Protein AF-A0A936KU99-F1 (afdb_monomer_lite)

Sequence (342 aa):
MGACPTDAIDLKGGYSGEQVFGAVKGALSQEKQNGNPVTVLFASHRDEALGGLPTELNVSKGNAPVAVATVGGKESARVITAVLPSISAVNIEWIKTLHTAGARDVVLLSHPYDDGVYREDAHWILNRLHSRPALVTKEVHWLETTPGNSKTVLNFLNDLHRSETQAKKSAPVLLPVKERNKLFPSIVSALIGTVLLFGMFALAIPLDIPAGMTSANGSAIRVALDLKGKISVAAIPPGMTLPEGADVEKIFGGEHYPVSIILVVDGETILDETYRPSGVGSNGRISTLEFLPIPSGSHQIEMRLKDDENDYRVVFSDTIVLEKSQVVVFHYDDKSDMVTIR

Structure (mmCIF, N/CA/C/O backbone):
data_AF-A0A936KU99-F1
#
_entry.id   AF-A0A936KU99-F1
#
loop_
_atom_site.group_PDB
_atom_site.id
_atom_site.type_symbol
_atom_site.label_atom_id
_atom_site.label_alt_id
_atom_site.label_comp_id
_atom_site.label_asym_id
_atom_site.label_entity_id
_atom_site.label_seq_id
_atom_site.pdbx_PDB_ins_code
_atom_site.Cartn_x
_atom_site.Cartn_y
_atom_site.Cartn_z
_atom_site.occupancy
_atom_site.B_iso_or_equiv
_atom_site.auth_seq_id
_atom_site.auth_comp_id
_atom_site.auth_asym_id
_atom_site.auth_atom_id
_atom_site.pdbx_PDB_model_num
ATOM 1 N N . MET A 1 1 ? -8.492 17.151 -10.141 1.00 33.75 1 MET A N 1
ATOM 2 C CA . MET A 1 1 ? -8.747 16.695 -8.761 1.00 33.75 1 MET A CA 1
ATOM 3 C C . MET A 1 1 ? -9.106 15.222 -8.833 1.00 33.75 1 MET A C 1
ATOM 5 O O . MET A 1 1 ? -10.159 14.914 -9.369 1.00 33.75 1 MET A O 1
ATOM 9 N N . GLY A 1 2 ? -8.216 14.315 -8.424 1.00 34.56 2 GLY A N 1
ATOM 10 C CA . GLY A 1 2 ? -8.589 12.903 -8.299 1.00 34.56 2 GLY A CA 1
ATOM 11 C C . GLY A 1 2 ? -9.570 12.777 -7.140 1.00 34.56 2 GLY A C 1
ATOM 12 O O . GLY A 1 2 ? -9.247 13.227 -6.040 1.00 34.56 2 GLY A O 1
ATOM 13 N N . ALA A 1 3 ? -10.776 12.276 -7.405 1.00 33.25 3 ALA A N 1
ATOM 14 C CA . ALA A 1 3 ? -11.760 12.004 -6.368 1.00 33.25 3 ALA A CA 1
ATOM 15 C C . ALA A 1 3 ? -11.119 11.069 -5.335 1.00 33.25 3 ALA A C 1
ATOM 17 O O . ALA A 1 3 ? -10.599 10.015 -5.697 1.00 33.25 3 ALA A O 1
ATOM 18 N N . CYS A 1 4 ? -11.096 11.483 -4.067 1.00 43.97 4 CYS A N 1
ATOM 19 C CA . CYS A 1 4 ? -10.731 10.571 -2.991 1.00 43.97 4 CYS A CA 1
ATOM 20 C C . CYS A 1 4 ? -11.740 9.416 -3.028 1.00 43.97 4 CYS A C 1
ATOM 22 O O . CYS A 1 4 ? -12.941 9.706 -3.016 1.00 43.97 4 CYS A O 1
ATOM 24 N N . PRO A 1 5 ? -11.302 8.148 -3.102 1.00 50.19 5 PRO A N 1
ATOM 25 C CA . PRO A 1 5 ? -12.229 7.035 -3.021 1.00 50.19 5 PRO A CA 1
ATOM 26 C C . PRO A 1 5 ? -12.984 7.141 -1.693 1.00 50.19 5 PRO A C 1
ATOM 28 O O . PRO A 1 5 ? -12.386 7.195 -0.619 1.00 50.19 5 PRO A O 1
ATOM 31 N N . THR A 1 6 ? -14.307 7.250 -1.770 1.00 54.28 6 THR A N 1
ATOM 32 C CA . THR A 1 6 ? -15.189 7.189 -0.596 1.00 54.28 6 THR A CA 1
ATOM 33 C C . THR A 1 6 ? -15.254 5.781 -0.015 1.00 54.28 6 THR A C 1
ATOM 35 O O . THR A 1 6 ? -15.609 5.614 1.153 1.00 54.28 6 THR A O 1
ATOM 38 N N . ASP A 1 7 ? -14.874 4.795 -0.823 1.00 54.19 7 ASP A N 1
ATOM 39 C CA . ASP A 1 7 ? -14.903 3.379 -0.502 1.00 54.19 7 ASP A CA 1
ATOM 40 C C . ASP A 1 7 ? -13.558 2.921 0.077 1.00 54.19 7 ASP A C 1
ATOM 42 O O . ASP A 1 7 ? -12.514 3.541 -0.143 1.00 54.19 7 ASP A O 1
ATOM 46 N N . ALA A 1 8 ? -13.588 1.855 0.878 1.00 60.25 8 ALA A N 1
ATOM 47 C CA . ALA A 1 8 ? -12.378 1.257 1.431 1.00 60.25 8 ALA A CA 1
ATOM 48 C C . ALA A 1 8 ? -11.452 0.755 0.308 1.00 60.25 8 ALA A C 1
ATOM 50 O O . ALA A 1 8 ? -11.916 0.326 -0.748 1.00 60.25 8 ALA A O 1
ATOM 51 N N . ILE A 1 9 ? -10.138 0.804 0.541 1.00 61.94 9 ILE A N 1
ATOM 52 C CA . ILE A 1 9 ? -9.152 0.288 -0.413 1.00 61.94 9 ILE A CA 1
ATOM 53 C C . ILE A 1 9 ? -9.255 -1.240 -0.421 1.00 61.94 9 ILE A C 1
ATOM 55 O O . ILE A 1 9 ? -8.963 -1.881 0.589 1.00 61.94 9 ILE A O 1
ATOM 59 N N . ASP A 1 10 ? -9.656 -1.813 -1.555 1.00 57.78 10 ASP A N 1
ATOM 60 C CA . ASP A 1 10 ? -9.587 -3.257 -1.772 1.00 57.78 10 ASP A CA 1
ATOM 61 C C . ASP A 1 10 ? -8.136 -3.645 -2.089 1.00 57.78 10 ASP A C 1
ATOM 63 O O . ASP A 1 10 ? -7.521 -3.135 -3.033 1.00 57.78 10 ASP A O 1
ATOM 67 N N . LEU A 1 11 ? -7.550 -4.500 -1.253 1.00 59.38 11 LEU A N 1
ATOM 68 C CA . LEU A 1 11 ? -6.147 -4.882 -1.360 1.00 59.38 11 LEU A CA 1
ATOM 69 C C . LEU A 1 11 ? -6.036 -6.203 -2.120 1.00 59.38 11 LEU A C 1
ATOM 71 O O . LEU A 1 11 ? -6.640 -7.212 -1.757 1.00 59.38 11 LEU A O 1
ATOM 75 N N . LYS A 1 12 ? -5.221 -6.208 -3.181 1.00 50.03 12 LYS A N 1
ATOM 76 C CA . LYS A 1 12 ? -4.941 -7.408 -3.983 1.00 50.03 12 LYS A CA 1
ATOM 77 C C . LYS A 1 12 ? -4.404 -8.528 -3.081 1.00 50.03 12 LYS A C 1
ATOM 79 O O . LYS A 1 12 ? -3.391 -8.339 -2.417 1.00 50.03 12 LYS A O 1
ATOM 84 N N . GLY A 1 13 ? -5.061 -9.691 -3.091 1.00 58.88 13 GLY A N 1
ATOM 85 C CA . GLY A 1 13 ? -4.632 -10.859 -2.305 1.00 58.88 13 GLY A CA 1
ATOM 86 C C . GLY A 1 13 ? -5.746 -11.744 -1.737 1.00 58.88 13 GLY A C 1
ATOM 87 O O . GLY A 1 13 ? -5.455 -12.610 -0.922 1.00 58.88 13 GLY A O 1
ATOM 88 N N . GLY A 1 14 ? -7.011 -11.541 -2.124 1.00 60.00 14 GLY A N 1
ATOM 89 C CA . GLY A 1 14 ? -8.128 -12.359 -1.627 1.00 60.00 14 GLY A CA 1
ATOM 90 C C . GLY A 1 14 ? -8.586 -11.999 -0.209 1.00 60.00 14 GLY A C 1
ATOM 91 O O . GLY A 1 14 ? -9.420 -12.700 0.360 1.00 60.00 14 GLY A O 1
ATOM 92 N N . TYR A 1 15 ? -8.076 -10.902 0.357 1.00 67.94 15 TYR A N 1
ATOM 93 C CA . TYR A 1 15 ? -8.578 -10.358 1.610 1.00 67.94 15 TYR A CA 1
ATOM 94 C C . TYR A 1 15 ? -9.941 -9.702 1.377 1.00 67.94 15 TYR A C 1
ATOM 96 O O . TYR A 1 15 ? -10.027 -8.634 0.781 1.00 67.94 15 TYR A O 1
ATOM 104 N N . SER A 1 16 ? -11.018 -10.322 1.857 1.00 81.38 16 SER A N 1
ATOM 105 C CA . SER A 1 16 ? -12.346 -9.713 1.793 1.00 81.38 16 SER A CA 1
ATOM 106 C C . SER A 1 16 ? -12.640 -8.973 3.097 1.00 81.38 16 SER A C 1
ATOM 108 O O . SER A 1 16 ? -13.021 -9.583 4.098 1.00 81.38 16 SER A O 1
ATOM 110 N N . GLY A 1 17 ? -12.493 -7.643 3.088 1.00 85.25 17 GLY A N 1
ATOM 111 C CA . GLY A 1 17 ? -12.823 -6.809 4.251 1.00 85.25 17 GLY A CA 1
ATOM 112 C C . GLY A 1 17 ? -14.258 -7.027 4.749 1.00 85.25 17 GLY A C 1
ATOM 113 O O . GLY A 1 17 ? -14.495 -7.090 5.952 1.00 85.25 17 GLY A O 1
ATOM 114 N N . GLU A 1 18 ? -15.201 -7.260 3.834 1.00 88.31 18 GLU A N 1
ATOM 115 C CA . GLU A 1 18 ? -16.594 -7.580 4.169 1.00 88.31 18 GLU A CA 1
ATOM 116 C C . GLU A 1 18 ? -16.762 -8.948 4.848 1.00 88.31 18 GLU A C 1
ATOM 118 O O . GLU A 1 18 ? -17.614 -9.087 5.725 1.00 88.31 18 GLU A O 1
ATOM 123 N N . GLN A 1 19 ? -15.945 -9.957 4.516 1.00 90.12 19 GLN A N 1
ATOM 124 C CA . GLN A 1 19 ? -15.959 -11.235 5.244 1.00 90.12 19 GLN A CA 1
ATOM 125 C C . GLN A 1 19 ? -15.475 -11.055 6.684 1.00 90.12 19 GLN A C 1
ATOM 127 O O . GLN A 1 19 ? -16.123 -11.542 7.613 1.00 90.12 19 GLN A O 1
ATOM 132 N N . VAL A 1 20 ? -14.378 -10.314 6.883 1.00 92.25 20 VAL A N 1
ATOM 133 C CA . VAL A 1 20 ? -13.867 -10.001 8.226 1.00 92.25 20 VAL A CA 1
ATOM 134 C C . VAL A 1 20 ? -14.900 -9.202 9.011 1.00 92.25 20 VAL A C 1
ATOM 136 O O . VAL A 1 20 ? -15.218 -9.549 10.147 1.00 92.25 20 VAL A O 1
ATOM 139 N N . PHE A 1 21 ? -15.522 -8.200 8.391 1.00 95.12 21 PHE A N 1
ATOM 140 C CA . PHE A 1 21 ? -16.595 -7.444 9.024 1.00 95.12 21 PHE A CA 1
ATOM 141 C C . PHE A 1 21 ? -17.835 -8.303 9.332 1.00 95.12 21 PHE A C 1
ATOM 143 O O . PHE A 1 21 ? -18.468 -8.146 10.378 1.00 95.12 21 PHE A O 1
ATOM 150 N N . GLY A 1 22 ? -18.168 -9.262 8.466 1.00 94.25 22 GLY A N 1
ATOM 151 C CA . GLY A 1 22 ? -19.182 -10.284 8.720 1.00 94.25 22 GLY A CA 1
ATOM 152 C C . GLY A 1 22 ? -18.891 -11.092 9.987 1.00 94.25 22 GLY A C 1
ATOM 153 O O . GLY A 1 22 ? -19.776 -11.235 10.834 1.00 94.25 22 GLY A O 1
ATOM 154 N N . ALA A 1 23 ? -17.646 -11.541 10.161 1.00 94.56 23 ALA A N 1
ATOM 155 C CA . ALA A 1 23 ? -17.202 -12.245 11.362 1.00 94.56 23 ALA A CA 1
ATOM 156 C C . ALA A 1 23 ? -17.273 -11.357 12.619 1.00 94.56 23 ALA A C 1
ATOM 158 O O . ALA A 1 23 ? -17.767 -11.807 13.653 1.00 94.56 23 ALA A O 1
ATOM 159 N N . VAL A 1 24 ? -16.885 -10.078 12.520 1.00 96.94 24 VAL A N 1
ATOM 160 C CA . VAL A 1 24 ? -17.034 -9.099 13.615 1.00 96.94 24 VAL A CA 1
ATOM 161 C C . VAL A 1 24 ? -18.496 -8.953 14.035 1.00 96.94 24 VAL A C 1
ATOM 163 O O . VAL A 1 24 ? -18.799 -9.005 15.225 1.00 96.94 24 VAL A O 1
ATOM 166 N N . LYS A 1 25 ? -19.425 -8.810 13.079 1.00 97.38 25 LYS A N 1
ATOM 167 C CA . LYS A 1 25 ? -20.866 -8.724 13.376 1.00 97.38 25 LYS A CA 1
ATOM 168 C C . LYS A 1 25 ? -21.393 -9.992 14.046 1.00 97.38 25 LYS A C 1
ATOM 170 O O . LYS A 1 25 ? -22.191 -9.892 14.976 1.00 97.38 25 LYS A O 1
ATOM 175 N N . GLY A 1 26 ? -20.948 -11.164 13.588 1.00 96.12 26 GLY A N 1
ATOM 176 C CA . GLY A 1 26 ? -21.299 -12.448 14.194 1.00 96.12 26 GLY A CA 1
ATOM 177 C C . GLY A 1 26 ? -20.860 -12.525 15.657 1.00 96.12 26 GLY A C 1
ATOM 178 O O . GLY A 1 26 ? -21.688 -12.766 16.536 1.00 96.12 26 GLY A O 1
ATOM 179 N N . ALA A 1 27 ? -19.587 -12.219 15.923 1.00 96.38 27 ALA A N 1
ATOM 180 C CA . ALA A 1 27 ? -19.032 -12.184 17.274 1.00 96.38 27 ALA A CA 1
ATOM 181 C C . ALA A 1 27 ? -19.739 -11.145 18.166 1.00 96.38 27 ALA A C 1
ATOM 183 O O . ALA A 1 27 ? -20.078 -11.440 19.311 1.00 96.38 27 ALA A O 1
ATOM 184 N N . LEU A 1 28 ? -20.040 -9.954 17.634 1.00 97.56 28 LEU A N 1
ATOM 185 C CA . LEU A 1 28 ? -20.773 -8.912 18.359 1.00 97.56 28 LEU A CA 1
ATOM 186 C C . LEU A 1 28 ? -22.179 -9.379 18.739 1.00 97.56 28 LEU A C 1
ATOM 188 O O . LEU A 1 28 ? -22.596 -9.208 19.883 1.00 97.56 28 LEU A O 1
ATOM 192 N N . SER A 1 29 ? -22.908 -9.982 17.798 1.00 97.50 29 SER A N 1
ATOM 193 C CA . SER A 1 29 ? -24.247 -10.510 18.058 1.00 97.50 29 SER A CA 1
ATOM 194 C C . SER A 1 29 ? -24.221 -11.582 19.148 1.00 97.50 29 SER A C 1
ATOM 196 O O . SER A 1 29 ? -25.081 -11.572 20.027 1.00 97.50 29 SER A O 1
ATOM 198 N N . GLN A 1 30 ? -23.235 -12.480 19.113 1.00 96.75 30 GLN A N 1
ATOM 199 C CA . GLN A 1 30 ? -23.074 -13.538 20.108 1.00 96.75 30 GLN A CA 1
ATOM 200 C C . GLN A 1 30 ? -22.786 -12.972 21.506 1.00 96.75 30 GLN A C 1
ATOM 202 O O . GLN A 1 30 ? -23.457 -13.327 22.471 1.00 96.75 30 GLN A O 1
ATOM 207 N N . GLU A 1 31 ? -21.828 -12.053 21.632 1.00 96.38 31 GLU A N 1
ATOM 208 C CA . GLU A 1 31 ? -21.473 -11.465 22.930 1.00 96.38 31 GLU A CA 1
ATOM 209 C C . GLU A 1 31 ? -22.604 -10.598 23.504 1.00 96.38 31 GLU A C 1
ATOM 211 O O . GLU A 1 31 ? -22.854 -10.615 24.711 1.00 96.38 31 GLU A O 1
ATOM 216 N N . LYS A 1 32 ? -23.366 -9.920 22.641 1.00 96.31 32 LYS A N 1
ATOM 217 C CA . LYS A 1 32 ? -24.560 -9.174 23.048 1.00 96.31 32 LYS A CA 1
ATOM 218 C C . LYS A 1 32 ? -25.671 -10.091 23.563 1.00 96.31 32 LYS A C 1
ATOM 220 O O . LYS A 1 32 ? -26.322 -9.748 24.546 1.00 96.31 32 LYS A O 1
ATOM 225 N N . GLN A 1 33 ? -25.892 -11.248 22.931 1.00 96.44 33 GLN A N 1
ATOM 226 C CA . GLN A 1 33 ? -26.847 -12.252 23.424 1.00 96.44 33 GLN A CA 1
ATOM 227 C C . GLN A 1 33 ? -26.460 -12.771 24.815 1.00 96.44 33 GLN A C 1
ATOM 229 O O . GLN A 1 33 ? -27.337 -13.042 25.630 1.00 96.44 33 GLN A O 1
ATOM 234 N N . ASN A 1 34 ? -25.161 -12.817 25.112 1.00 95.38 34 ASN A N 1
ATOM 235 C CA . ASN A 1 34 ? -24.637 -13.174 26.430 1.00 95.38 34 ASN A CA 1
ATOM 236 C C . ASN A 1 34 ? -24.706 -12.023 27.455 1.00 95.38 34 ASN A C 1
ATOM 238 O O . ASN A 1 34 ? -24.273 -12.195 28.591 1.00 95.38 34 ASN A O 1
ATOM 242 N N . GLY A 1 35 ? -25.230 -10.851 27.075 1.00 95.19 35 GLY A N 1
ATOM 243 C CA . GLY A 1 35 ? -25.341 -9.680 27.948 1.00 95.19 35 GLY A CA 1
ATOM 244 C C . GLY A 1 35 ? -24.020 -8.948 28.196 1.00 95.19 35 GLY A C 1
ATOM 245 O O . GLY A 1 35 ? -23.963 -8.075 29.061 1.00 95.19 35 GLY A O 1
ATOM 246 N N . ASN A 1 36 ? -22.962 -9.273 27.449 1.00 95.00 36 ASN A N 1
ATOM 247 C CA . ASN A 1 36 ? -21.660 -8.647 27.630 1.00 95.00 36 ASN A CA 1
ATOM 248 C C . ASN A 1 36 ? -21.606 -7.292 26.904 1.00 95.00 36 ASN A C 1
ATOM 250 O O . ASN A 1 36 ? -21.980 -7.213 25.731 1.00 95.00 36 ASN A O 1
ATOM 254 N N . PRO A 1 37 ? -21.095 -6.218 27.536 1.00 95.50 37 PRO A N 1
ATOM 255 C CA . PRO A 1 37 ? -20.743 -5.008 26.807 1.00 95.50 37 PRO A CA 1
ATOM 256 C C . PRO A 1 37 ? -19.560 -5.299 25.879 1.00 95.50 37 PRO A C 1
ATOM 258 O O . PRO A 1 37 ? -18.597 -5.958 26.280 1.00 95.50 37 PRO A O 1
ATOM 261 N N . VAL A 1 38 ? -19.625 -4.793 24.646 1.00 97.50 38 VAL A N 1
ATOM 262 C CA . VAL A 1 38 ? -18.644 -5.110 23.600 1.00 97.50 38 VAL A CA 1
ATOM 263 C C . VAL A 1 38 ? -17.945 -3.858 23.092 1.00 97.50 38 VAL A C 1
ATOM 265 O O . VAL A 1 38 ? -18.597 -2.904 22.666 1.00 97.50 38 VAL A O 1
ATOM 268 N N . THR A 1 39 ? -16.619 -3.908 23.083 1.00 98.12 39 THR A N 1
ATOM 269 C CA . THR A 1 39 ? -15.736 -2.966 22.398 1.00 98.12 39 THR A CA 1
ATOM 270 C C . THR A 1 39 ? -15.208 -3.642 21.135 1.00 98.12 39 THR A C 1
ATOM 272 O O . THR A 1 39 ? -14.681 -4.750 21.205 1.00 98.12 39 THR A O 1
ATOM 275 N N . VAL A 1 40 ? -15.327 -3.001 19.975 1.00 98.38 40 VAL A N 1
ATOM 276 C CA . VAL A 1 40 ? -14.726 -3.495 18.727 1.00 98.38 40 VAL A CA 1
ATOM 277 C C . VAL A 1 40 ? -13.436 -2.730 18.472 1.00 98.38 40 VAL A C 1
ATOM 279 O O . VAL A 1 40 ? -13.463 -1.507 18.394 1.00 98.38 40 VAL A O 1
ATOM 282 N N . LEU A 1 41 ? -12.318 -3.434 18.342 1.00 98.25 41 LEU A N 1
ATOM 283 C CA . LEU A 1 41 ? -11.005 -2.872 18.045 1.00 98.25 41 LEU A CA 1
ATOM 284 C C . LEU A 1 41 ? -10.609 -3.244 16.616 1.00 98.25 41 LEU A C 1
ATOM 286 O O . LEU A 1 41 ? -10.429 -4.421 16.314 1.00 98.25 41 LEU A O 1
ATOM 290 N N . PHE A 1 42 ? -10.435 -2.252 15.750 1.00 97.69 42 PHE A N 1
ATOM 291 C CA . PHE A 1 42 ? -9.803 -2.447 14.449 1.00 97.69 42 PHE A CA 1
ATOM 292 C C . PHE A 1 42 ? -8.319 -2.125 14.557 1.00 97.69 42 PHE A C 1
ATOM 294 O O . PHE A 1 42 ? -7.958 -1.036 14.999 1.00 97.69 42 PHE A O 1
ATOM 301 N N . ALA A 1 43 ? -7.482 -3.067 14.139 1.00 95.75 43 ALA A N 1
ATOM 302 C CA . ALA A 1 43 ? -6.031 -2.941 14.116 1.00 95.75 43 ALA A CA 1
ATOM 303 C C . ALA A 1 43 ? -5.480 -3.371 12.756 1.00 95.75 43 ALA A C 1
ATOM 305 O O . ALA A 1 43 ? -6.175 -4.014 11.966 1.00 95.75 43 ALA A O 1
ATOM 306 N N . SER A 1 44 ? -4.229 -3.023 12.469 1.00 92.81 44 SER A N 1
ATOM 307 C CA . SER A 1 44 ? -3.567 -3.453 11.239 1.00 92.81 44 SER A CA 1
ATOM 308 C C . SER A 1 44 ? -2.697 -4.703 11.444 1.00 92.81 44 SER A C 1
ATOM 310 O O . SER A 1 44 ? -2.227 -4.969 12.550 1.00 92.81 44 SER A O 1
ATOM 312 N N . HIS A 1 45 ? -2.383 -5.435 10.369 1.00 90.94 45 HIS A N 1
ATOM 313 C CA . HIS A 1 45 ? -1.426 -6.551 10.407 1.00 90.94 45 HIS A CA 1
ATOM 314 C C . HIS A 1 45 ? -0.049 -6.099 10.904 1.00 90.94 45 HIS A C 1
ATOM 316 O O . HIS A 1 45 ? 0.694 -6.901 11.458 1.00 90.94 45 HIS A O 1
ATOM 322 N N . ARG A 1 46 ? 0.311 -4.822 10.722 1.00 89.88 46 ARG A N 1
ATOM 323 C CA . ARG A 1 46 ? 1.569 -4.279 11.243 1.00 89.88 46 ARG A CA 1
ATOM 324 C C . ARG A 1 46 ? 1.543 -4.157 12.766 1.00 89.88 46 ARG A C 1
ATOM 326 O O . ARG A 1 46 ? 2.550 -4.487 13.388 1.00 89.88 46 ARG A O 1
ATOM 333 N N . ASP A 1 47 ? 0.419 -3.743 13.356 1.00 91.19 47 ASP A N 1
ATOM 334 C CA . ASP A 1 47 ? 0.255 -3.721 14.815 1.00 91.19 47 ASP A CA 1
ATOM 335 C C . ASP A 1 47 ? 0.411 -5.127 15.393 1.00 91.19 47 ASP A C 1
ATOM 337 O O . ASP A 1 47 ? 1.083 -5.313 16.402 1.00 91.19 47 ASP A O 1
ATOM 341 N N . GLU A 1 48 ? -0.167 -6.132 14.735 1.00 91.75 48 GLU A N 1
ATOM 342 C CA . GLU A 1 48 ? -0.011 -7.525 15.147 1.00 91.75 48 GLU A CA 1
ATOM 343 C C . GLU A 1 48 ? 1.438 -8.011 14.978 1.00 91.75 48 GLU A C 1
ATOM 345 O O . GLU A 1 48 ? 2.055 -8.465 15.942 1.00 91.75 48 GLU A O 1
ATOM 350 N N . ALA A 1 49 ? 2.006 -7.871 13.777 1.00 90.19 49 ALA A N 1
ATOM 351 C CA . ALA A 1 49 ? 3.322 -8.405 13.430 1.00 90.19 49 ALA A CA 1
ATOM 352 C C . ALA A 1 49 ? 4.462 -7.794 14.255 1.00 90.19 49 ALA A C 1
ATOM 354 O O . ALA A 1 49 ? 5.456 -8.465 14.526 1.00 90.19 49 ALA A O 1
ATOM 355 N N . LEU A 1 50 ? 4.328 -6.528 14.660 1.00 90.44 50 LEU A N 1
ATOM 356 C CA . LEU A 1 50 ? 5.328 -5.831 15.470 1.00 90.44 50 LEU A CA 1
ATOM 357 C C . LEU A 1 50 ? 5.055 -5.928 16.978 1.00 90.44 50 LEU A C 1
ATOM 359 O O . LEU A 1 50 ? 5.753 -5.281 17.754 1.00 90.44 50 LEU A O 1
ATOM 363 N N . GLY A 1 51 ? 4.069 -6.721 17.416 1.00 91.69 51 GLY A N 1
ATOM 364 C CA . GLY A 1 51 ? 3.760 -6.908 18.839 1.00 91.69 51 GLY A CA 1
ATOM 365 C C . GLY A 1 51 ? 3.101 -5.692 19.502 1.00 91.69 51 GLY A C 1
ATOM 366 O O . GLY A 1 51 ? 3.204 -5.502 20.714 1.00 91.69 51 GLY A O 1
ATOM 367 N N . GLY A 1 52 ? 2.441 -4.841 18.715 1.00 92.81 52 GLY A N 1
ATOM 368 C CA . GLY A 1 52 ? 1.645 -3.702 19.179 1.00 92.81 52 GLY A CA 1
ATOM 369 C C . GLY A 1 52 ? 0.302 -4.101 19.792 1.00 92.81 52 GLY A C 1
ATOM 370 O O . GLY A 1 52 ? -0.302 -3.299 20.499 1.00 92.81 52 GLY A O 1
ATOM 371 N N . LEU A 1 53 ? -0.153 -5.339 19.586 1.00 95.50 53 LEU A N 1
ATOM 372 C CA . LEU A 1 53 ? -1.360 -5.868 20.218 1.00 95.50 53 LEU A CA 1
ATOM 373 C C . LEU A 1 53 ? -1.020 -6.655 21.496 1.00 95.50 53 LEU A C 1
ATOM 375 O O . LEU A 1 53 ? -0.157 -7.534 21.457 1.00 95.50 53 LEU A O 1
ATOM 379 N N . PRO A 1 54 ? -1.679 -6.372 22.635 1.00 95.12 54 PRO A N 1
ATOM 380 C CA . PRO A 1 54 ? -1.457 -7.119 23.868 1.00 95.12 54 PRO A CA 1
ATOM 381 C C . PRO A 1 54 ? -1.891 -8.581 23.732 1.00 95.12 54 PRO A C 1
ATOM 383 O O . PRO A 1 54 ? -2.901 -8.898 23.099 1.00 95.12 54 PRO A O 1
ATOM 386 N N . THR A 1 55 ? -1.134 -9.478 24.366 1.00 93.56 55 THR A N 1
ATOM 387 C CA . THR A 1 55 ? -1.350 -10.936 24.317 1.00 93.56 55 THR A CA 1
ATOM 388 C C . THR A 1 55 ? -2.741 -11.362 24.792 1.00 93.56 55 THR A C 1
ATOM 390 O O . THR A 1 55 ? -3.293 -12.360 24.329 1.00 93.56 55 THR A O 1
ATOM 393 N N . GLU A 1 56 ? -3.336 -10.562 25.670 1.00 93.94 56 GLU A N 1
ATOM 394 C CA . GLU A 1 56 ? -4.668 -10.700 26.238 1.00 93.94 56 GLU A CA 1
ATOM 395 C C . GLU A 1 56 ? -5.755 -10.703 25.159 1.00 93.94 56 GLU A C 1
ATOM 397 O O . GLU A 1 56 ? -6.782 -11.351 25.343 1.00 93.94 56 GLU A O 1
ATOM 402 N N . LEU A 1 57 ? -5.518 -10.053 24.013 1.00 93.50 57 LEU A N 1
ATOM 403 C CA . LEU A 1 57 ? -6.459 -10.014 22.891 1.00 93.50 57 LEU A CA 1
ATOM 404 C C . LEU A 1 57 ? -6.519 -11.325 22.090 1.00 93.50 57 LEU A C 1
ATOM 406 O O . LEU A 1 57 ? -7.423 -11.479 21.275 1.00 93.50 57 LEU A O 1
ATOM 410 N N . ASN A 1 58 ? -5.605 -12.276 22.331 1.00 91.12 58 ASN A N 1
ATOM 411 C CA . ASN A 1 58 ? -5.565 -13.611 21.709 1.00 91.12 58 ASN A CA 1
ATOM 412 C C . ASN A 1 58 ? -5.591 -13.623 20.165 1.00 91.12 58 ASN A C 1
ATOM 414 O O . ASN A 1 58 ? -6.054 -14.588 19.563 1.00 91.12 58 ASN A O 1
ATOM 418 N N . VAL A 1 59 ? -5.068 -12.579 19.524 1.00 87.44 59 VAL A N 1
ATOM 419 C CA . VAL A 1 59 ? -5.153 -12.385 18.068 1.00 87.44 59 VAL A CA 1
ATOM 420 C C . VAL A 1 59 ? -4.339 -13.426 17.288 1.00 87.44 59 VAL A C 1
ATOM 422 O O . VAL A 1 59 ? -4.824 -13.999 16.321 1.00 87.44 59 VAL A O 1
ATOM 425 N N . SER A 1 60 ? -3.157 -13.793 17.785 1.00 74.44 60 SER A N 1
ATOM 426 C CA . SER A 1 60 ? -2.235 -14.699 17.082 1.00 74.44 60 SER A CA 1
ATOM 427 C C . SER A 1 60 ? -2.555 -16.196 17.239 1.00 74.44 60 SER A C 1
ATOM 429 O O . SER A 1 60 ? -1.776 -17.050 16.814 1.00 74.44 60 SER A O 1
ATOM 431 N N . LYS A 1 61 ? -3.682 -16.560 17.870 1.00 67.81 61 LYS A N 1
ATOM 432 C CA . LYS A 1 61 ? -4.090 -17.964 18.045 1.00 67.81 61 LYS A CA 1
ATOM 433 C C . LYS A 1 61 ? -5.054 -18.377 16.929 1.00 67.81 61 LYS A C 1
ATOM 435 O O . LYS A 1 61 ? -6.262 -18.250 17.074 1.00 67.81 61 LYS A O 1
ATOM 440 N N . GLY A 1 62 ? -4.517 -18.937 15.843 1.00 59.97 62 GLY A N 1
ATOM 441 C CA . GLY A 1 62 ? -5.307 -19.740 14.896 1.00 59.97 62 GLY A CA 1
ATOM 442 C C . GLY A 1 62 ? -5.639 -19.107 13.544 1.00 59.97 62 GLY A C 1
ATOM 443 O O . GLY A 1 62 ? -6.627 -19.514 12.940 1.00 59.97 62 GLY A O 1
ATOM 444 N N . ASN A 1 63 ? -4.836 -18.155 13.050 1.00 64.69 63 ASN A N 1
ATOM 445 C CA . ASN A 1 63 ? -4.996 -17.518 11.727 1.00 64.69 63 ASN A CA 1
ATOM 446 C C . ASN A 1 63 ? -6.379 -16.877 11.482 1.00 64.69 63 ASN A C 1
ATOM 448 O O . ASN A 1 63 ? -6.742 -16.598 10.338 1.00 64.69 63 ASN A O 1
ATOM 452 N N . ALA A 1 64 ? -7.172 -16.663 12.533 1.00 73.62 64 ALA A N 1
ATOM 453 C CA . ALA A 1 64 ? -8.479 -16.044 12.419 1.00 73.62 64 ALA A CA 1
ATOM 454 C C . ALA A 1 64 ? -8.310 -14.516 12.401 1.00 73.62 64 ALA A C 1
ATOM 456 O O . ALA A 1 64 ? -7.696 -13.970 13.315 1.00 73.62 64 ALA A O 1
ATOM 457 N N . PRO A 1 65 ? -8.887 -13.798 11.421 1.00 81.75 65 PRO A N 1
ATOM 458 C CA . PRO A 1 65 ? -8.762 -12.340 11.332 1.00 81.75 65 PRO A CA 1
ATOM 459 C C . PRO A 1 65 ? -9.540 -11.598 12.431 1.00 81.75 65 PRO A C 1
ATOM 461 O O . PRO A 1 65 ? -9.433 -10.378 12.546 1.00 81.75 65 PRO A O 1
ATOM 464 N N . VAL A 1 66 ? -10.350 -12.317 13.218 1.00 92.44 66 VAL A N 1
ATOM 465 C CA . VAL A 1 66 ? -11.147 -11.785 14.325 1.00 92.44 66 VAL A CA 1
ATOM 466 C C . VAL A 1 66 ? -10.920 -12.636 15.569 1.00 92.44 66 VAL A C 1
ATOM 468 O O . VAL A 1 66 ? -11.115 -13.850 15.532 1.00 92.44 66 VAL A O 1
ATOM 471 N N . ALA A 1 67 ? -10.569 -11.993 16.679 1.00 94.44 67 ALA A N 1
ATOM 472 C CA . ALA A 1 67 ? -10.410 -12.621 17.986 1.00 94.44 67 ALA A CA 1
ATOM 473 C C . ALA A 1 67 ? -11.321 -11.955 19.020 1.00 94.44 67 ALA A C 1
ATOM 475 O O . ALA A 1 67 ? -11.610 -10.762 18.931 1.00 94.44 67 ALA A O 1
ATOM 476 N N . VAL A 1 68 ? -11.772 -12.723 20.014 1.00 95.00 68 VAL A N 1
ATOM 477 C CA . VAL A 1 68 ? -12.601 -12.208 21.110 1.00 95.00 68 VAL A CA 1
ATOM 478 C C . VAL A 1 68 ? -11.924 -12.486 22.441 1.00 95.00 68 VAL A C 1
ATOM 480 O O . VAL A 1 68 ? -11.600 -13.629 22.765 1.00 95.00 68 VAL A O 1
ATOM 483 N N . ALA A 1 69 ? -11.748 -11.439 23.237 1.00 95.00 69 ALA A N 1
ATOM 484 C CA . ALA A 1 69 ? -11.069 -11.505 24.518 1.00 95.00 69 ALA A CA 1
ATOM 485 C C . ALA A 1 69 ? -11.805 -10.716 25.599 1.00 95.00 69 ALA A C 1
ATOM 487 O O . ALA A 1 69 ? -12.590 -9.814 25.321 1.00 95.00 69 ALA A O 1
ATOM 488 N N . THR A 1 70 ? -11.524 -11.042 26.855 1.00 94.12 70 THR A N 1
ATOM 489 C CA . THR A 1 70 ? -11.936 -10.222 27.997 1.00 94.12 70 THR A CA 1
ATOM 490 C C . THR A 1 70 ? -10.769 -9.322 28.376 1.00 94.12 70 THR A C 1
ATOM 492 O O . THR A 1 70 ? -9.683 -9.830 28.643 1.00 94.12 70 THR A O 1
ATOM 495 N N . VAL A 1 71 ? -10.988 -8.006 28.418 1.00 91.12 71 VAL A N 1
ATOM 496 C CA . VAL A 1 71 ? -9.969 -7.037 28.852 1.00 91.12 71 VAL A CA 1
ATOM 497 C C . VAL A 1 71 ? -10.517 -6.206 30.010 1.00 91.12 71 VAL A C 1
ATOM 499 O O . VAL A 1 71 ? -11.596 -5.614 29.907 1.00 91.12 71 VAL A O 1
ATOM 502 N N . GLY A 1 72 ? -9.775 -6.169 31.118 1.00 82.38 72 GLY A N 1
ATOM 503 C CA . GLY A 1 72 ? -10.139 -5.469 32.353 1.00 82.38 72 GLY A CA 1
ATOM 504 C C . GLY A 1 72 ? -10.477 -6.395 33.528 1.00 82.38 72 GLY A C 1
ATOM 505 O O . GLY A 1 72 ? -10.324 -7.611 33.455 1.00 82.38 72 GLY A O 1
ATOM 506 N N . GLY A 1 73 ? -10.917 -5.792 34.639 1.00 75.19 73 GLY A N 1
ATOM 507 C CA . GLY A 1 73 ? -11.275 -6.483 35.886 1.00 75.19 73 GLY A CA 1
ATOM 508 C C . GLY A 1 73 ? -12.701 -7.059 35.908 1.00 75.19 73 GLY A C 1
ATOM 509 O O . GLY A 1 73 ? -13.224 -7.510 34.894 1.00 75.19 73 GLY A O 1
ATOM 510 N N . LYS A 1 74 ? -13.359 -7.043 37.076 1.00 65.00 74 LYS A N 1
ATOM 511 C CA . LYS A 1 74 ? -14.707 -7.625 37.281 1.00 65.00 74 LYS A CA 1
ATOM 512 C C . LYS A 1 74 ? -15.829 -6.982 36.440 1.00 65.00 74 LYS A C 1
ATOM 514 O O . LYS A 1 74 ? -16.841 -7.631 36.225 1.00 65.00 74 LYS A O 1
ATOM 519 N N . GLU A 1 75 ? -15.634 -5.759 35.942 1.00 66.25 75 GLU A N 1
ATOM 520 C CA . GLU A 1 75 ? -16.539 -5.049 35.010 1.00 66.25 75 GLU A CA 1
ATOM 521 C C . GLU A 1 75 ? -16.004 -5.065 33.563 1.00 66.25 75 GLU A C 1
ATOM 523 O O . GLU A 1 75 ? -16.157 -4.110 32.801 1.00 66.25 75 GLU A O 1
ATOM 528 N N . SER A 1 76 ? -15.282 -6.123 33.193 1.00 80.44 76 SER A N 1
ATOM 529 C CA . SER A 1 76 ? -14.619 -6.212 31.894 1.00 80.44 76 SER A CA 1
ATOM 530 C C . SER A 1 76 ? -15.620 -6.271 30.747 1.00 80.44 76 SER A C 1
ATOM 532 O O . SER A 1 76 ? -16.576 -7.045 30.750 1.00 80.44 76 SER A O 1
ATOM 534 N N . ALA A 1 77 ? -15.363 -5.460 29.725 1.00 88.56 77 ALA A N 1
ATOM 535 C CA . ALA A 1 77 ? -16.021 -5.622 28.443 1.00 88.56 77 ALA A CA 1
ATOM 536 C C . ALA A 1 77 ? -15.263 -6.612 27.568 1.00 88.56 77 ALA A C 1
ATOM 538 O O . ALA A 1 77 ? -14.047 -6.812 27.695 1.00 88.56 77 ALA A O 1
ATOM 539 N N . ARG A 1 78 ? -16.014 -7.223 26.658 1.00 95.69 78 ARG A N 1
ATOM 540 C CA . ARG A 1 78 ? -15.476 -8.112 25.639 1.00 95.69 78 ARG A CA 1
ATOM 541 C C . ARG A 1 78 ? -14.895 -7.255 24.528 1.00 95.69 78 ARG A C 1
ATOM 543 O O . ARG A 1 78 ? -15.565 -6.360 24.022 1.00 95.69 78 ARG A O 1
ATOM 550 N N . VAL A 1 79 ? -13.644 -7.511 24.176 1.00 97.38 79 VAL A N 1
ATOM 551 C CA . VAL A 1 79 ? -12.970 -6.864 23.054 1.00 97.38 79 VAL A CA 1
ATOM 552 C C . VAL A 1 79 ? -13.004 -7.819 21.878 1.00 97.38 79 VAL A C 1
ATOM 554 O O . VAL A 1 79 ? -12.458 -8.919 21.961 1.00 97.38 79 VAL A O 1
ATOM 557 N N . ILE A 1 80 ? -13.656 -7.399 20.800 1.00 97.69 80 ILE A N 1
ATOM 558 C CA . ILE A 1 80 ? -13.589 -8.067 19.503 1.00 97.69 80 ILE A CA 1
ATOM 559 C C . ILE A 1 80 ? -12.519 -7.347 18.698 1.00 97.69 80 ILE A C 1
ATOM 561 O O . ILE A 1 80 ? -12.728 -6.211 18.276 1.00 97.69 80 ILE A O 1
ATOM 565 N N . THR A 1 81 ? -11.381 -7.994 18.498 1.00 97.69 81 THR A N 1
ATOM 566 C CA . THR A 1 81 ? -10.268 -7.440 17.729 1.00 97.69 81 THR A CA 1
ATOM 567 C C . THR A 1 81 ? -10.333 -7.965 16.309 1.00 97.69 81 THR A C 1
ATOM 569 O O . THR A 1 81 ? -10.300 -9.176 16.109 1.00 97.69 81 THR A O 1
ATOM 572 N N . ALA A 1 82 ? -10.409 -7.067 15.333 1.00 96.56 82 ALA A N 1
ATOM 573 C CA . ALA A 1 82 ? -10.330 -7.382 13.916 1.00 96.56 82 ALA A CA 1
ATOM 574 C C . ALA A 1 82 ? -9.019 -6.847 13.350 1.00 96.56 82 ALA A C 1
ATOM 576 O O . ALA A 1 82 ? -8.772 -5.637 13.397 1.00 96.56 82 ALA A O 1
ATOM 577 N N . VAL A 1 83 ? -8.198 -7.742 12.806 1.00 94.19 83 VAL A N 1
ATOM 578 C CA . VAL A 1 83 ? -6.955 -7.352 12.146 1.00 94.19 83 VAL A CA 1
ATOM 579 C C . VAL A 1 83 ? -7.187 -7.256 10.650 1.00 94.19 83 VAL A C 1
ATOM 581 O O . VAL A 1 83 ? -7.680 -8.178 9.995 1.00 94.19 83 VAL A O 1
ATOM 584 N N . LEU A 1 84 ? -6.857 -6.090 10.115 1.00 93.00 84 LEU A N 1
ATOM 585 C CA . LEU A 1 84 ? -6.964 -5.773 8.704 1.00 93.00 84 LEU A CA 1
ATOM 586 C C . LEU A 1 84 ? -5.558 -5.589 8.121 1.00 93.00 84 LEU A C 1
ATOM 588 O O . LEU A 1 84 ? -4.640 -5.226 8.850 1.00 93.00 84 LEU A O 1
ATOM 592 N N . PRO A 1 85 ? -5.348 -5.722 6.804 1.00 90.56 85 PRO A N 1
ATOM 593 C CA . PRO A 1 85 ? -4.064 -5.389 6.196 1.00 90.56 85 PRO A CA 1
ATOM 594 C C . PRO A 1 85 ? -3.634 -3.945 6.474 1.00 90.56 85 PRO A C 1
ATOM 596 O O . PRO A 1 85 ? -2.444 -3.645 6.523 1.00 90.56 85 PRO A O 1
ATOM 599 N N . SER A 1 86 ? -4.613 -3.060 6.667 1.00 91.50 86 SER A N 1
ATOM 600 C CA . SER A 1 86 ? -4.419 -1.679 7.068 1.00 91.50 86 SER A CA 1
ATOM 601 C C . SER A 1 86 ? -5.655 -1.131 7.782 1.00 91.50 86 SER A C 1
ATOM 603 O O . SER A 1 86 ? -6.779 -1.515 7.461 1.00 91.50 86 SER A O 1
ATOM 605 N N . ILE A 1 87 ? -5.469 -0.161 8.683 1.00 93.19 87 ILE A N 1
ATOM 606 C CA . ILE A 1 87 ? -6.579 0.593 9.280 1.00 93.19 87 ILE A CA 1
ATOM 607 C C . ILE A 1 87 ? -7.388 1.372 8.227 1.00 93.19 87 ILE A C 1
ATOM 609 O O . ILE A 1 87 ? -8.581 1.617 8.409 1.00 93.19 87 ILE A O 1
ATOM 613 N N . SER A 1 88 ? -6.785 1.705 7.078 1.00 91.81 88 SER A N 1
ATOM 614 C CA . SER A 1 88 ? -7.491 2.334 5.955 1.00 91.81 88 SER A CA 1
ATOM 615 C C . SER A 1 88 ? -8.514 1.401 5.293 1.00 91.81 88 SER A C 1
ATOM 617 O O . SER A 1 88 ? -9.447 1.884 4.649 1.00 91.81 88 SER A O 1
ATOM 619 N N . ALA A 1 89 ? -8.424 0.086 5.515 1.00 92.44 89 ALA A N 1
ATOM 620 C CA . ALA A 1 89 ? -9.410 -0.878 5.032 1.00 92.44 89 ALA A CA 1
ATOM 621 C C . ALA A 1 89 ? -10.742 -0.820 5.802 1.00 92.44 89 ALA A C 1
ATOM 623 O O . ALA A 1 89 ? -11.738 -1.363 5.329 1.00 92.44 89 ALA A O 1
ATOM 624 N N . VAL A 1 90 ? -10.802 -0.141 6.958 1.00 94.50 90 VAL A N 1
ATOM 625 C CA . VAL A 1 90 ? -12.074 0.089 7.657 1.00 94.50 90 VAL A CA 1
ATOM 626 C C . VAL A 1 90 ? -12.988 0.918 6.760 1.00 94.50 90 VAL A C 1
ATOM 628 O O . VAL A 1 90 ? -12.661 2.051 6.395 1.00 94.50 90 VAL A O 1
ATOM 631 N N . ASN A 1 91 ? -14.155 0.381 6.411 1.00 93.69 91 ASN A N 1
ATOM 632 C CA . ASN A 1 91 ? -15.216 1.174 5.802 1.00 93.69 91 ASN A CA 1
ATOM 633 C C . ASN A 1 91 ? -15.924 1.985 6.897 1.00 93.69 91 ASN A C 1
ATOM 635 O O . ASN A 1 91 ? -16.323 1.447 7.926 1.00 93.69 91 ASN A O 1
ATOM 639 N N . ILE A 1 92 ? -16.109 3.288 6.690 1.00 92.75 92 ILE A N 1
ATOM 640 C CA . ILE A 1 92 ? -16.709 4.158 7.705 1.00 92.75 92 ILE A CA 1
ATOM 641 C C . ILE A 1 92 ? -18.182 3.800 8.005 1.00 92.75 92 ILE A C 1
ATOM 643 O O . ILE A 1 92 ? -18.661 4.034 9.113 1.00 92.75 92 ILE A O 1
ATOM 647 N N . GLU A 1 93 ? -18.891 3.163 7.064 1.00 94.00 93 GLU A N 1
ATOM 648 C CA . GLU A 1 93 ? -20.248 2.631 7.288 1.00 94.00 93 GLU A CA 1
ATOM 649 C C . GLU A 1 93 ? -20.269 1.452 8.273 1.00 94.00 93 GLU A C 1
ATOM 651 O O . GLU A 1 93 ? -21.294 1.184 8.913 1.00 94.00 93 GLU A O 1
ATOM 656 N N . TRP A 1 94 ? -19.138 0.760 8.456 1.00 96.62 94 TRP A N 1
ATOM 657 C CA . TRP A 1 94 ? -19.025 -0.294 9.459 1.00 96.62 94 TRP A CA 1
ATOM 658 C C . TRP A 1 94 ? -19.190 0.274 10.866 1.00 96.62 94 TRP A C 1
ATOM 660 O O . TRP A 1 94 ? -19.880 -0.336 11.673 1.00 96.62 94 TRP A O 1
ATOM 670 N N . ILE A 1 95 ? -18.673 1.476 11.143 1.00 95.88 95 ILE A N 1
ATOM 671 C CA . ILE A 1 95 ? -18.824 2.146 12.446 1.00 95.88 95 ILE A CA 1
ATOM 672 C C . ILE A 1 95 ? -20.310 2.364 12.763 1.00 95.88 95 ILE A C 1
ATOM 674 O O . ILE A 1 95 ? -20.801 1.954 13.815 1.00 95.88 95 ILE A O 1
ATOM 678 N N . LYS A 1 96 ? -21.064 2.920 11.806 1.00 95.69 96 LYS A N 1
ATOM 679 C CA . LYS A 1 96 ? -22.519 3.116 11.923 1.00 95.69 96 LYS A CA 1
ATOM 680 C C . LYS A 1 96 ? -23.257 1.795 12.149 1.00 95.69 96 LYS A C 1
ATOM 682 O O . LYS A 1 96 ? -24.163 1.706 12.982 1.00 95.69 96 LYS A O 1
ATOM 687 N N . THR A 1 97 ? -22.871 0.768 11.398 1.00 97.31 97 THR A N 1
ATOM 688 C CA . THR A 1 97 ? -23.462 -0.570 11.494 1.00 97.31 97 THR A CA 1
ATOM 689 C C . THR A 1 97 ? -23.192 -1.201 12.862 1.00 97.31 97 THR A C 1
ATOM 691 O O . THR A 1 97 ? -24.107 -1.762 13.460 1.00 97.31 97 THR A O 1
ATOM 694 N N . LEU A 1 98 ? -21.977 -1.059 13.399 1.00 97.75 98 LEU A N 1
ATOM 695 C CA . LEU A 1 98 ? -21.597 -1.546 14.727 1.00 97.75 98 LEU A CA 1
ATOM 696 C C . LEU A 1 98 ? -22.371 -0.838 15.841 1.00 97.75 98 LEU A C 1
ATOM 698 O O . LEU A 1 98 ? -22.886 -1.508 16.736 1.00 97.75 98 LEU A O 1
ATOM 702 N N . HIS A 1 99 ? -22.534 0.485 15.759 1.00 95.88 99 HIS A N 1
ATOM 703 C CA . HIS A 1 99 ? -23.367 1.228 16.711 1.00 95.88 99 HIS A CA 1
ATOM 704 C C . HIS A 1 99 ? -24.822 0.752 16.680 1.00 95.88 99 HIS A C 1
ATOM 706 O O . HIS A 1 99 ? -25.410 0.482 17.724 1.00 95.88 99 HIS A O 1
ATOM 712 N N . THR A 1 100 ? -25.388 0.568 15.483 1.00 96.75 100 THR A N 1
ATOM 713 C CA . THR A 1 100 ? -26.764 0.064 15.313 1.00 96.75 100 THR A CA 1
ATOM 714 C C . THR A 1 100 ? -26.910 -1.361 15.857 1.00 96.75 100 THR A C 1
ATOM 716 O O . THR A 1 100 ? -27.930 -1.711 16.450 1.00 96.75 100 THR A O 1
ATOM 719 N N . ALA A 1 101 ? -25.869 -2.184 15.712 1.00 96.94 101 ALA A N 1
ATOM 720 C CA . ALA A 1 101 ? -25.814 -3.528 16.276 1.00 96.94 101 ALA A CA 1
ATOM 721 C C . ALA A 1 101 ? -25.649 -3.534 17.812 1.00 96.94 101 ALA A C 1
ATOM 723 O O . ALA A 1 101 ? -25.927 -4.550 18.454 1.00 96.94 101 ALA A O 1
ATOM 724 N N . GLY A 1 102 ? -25.302 -2.401 18.428 1.00 97.00 102 GLY A N 1
ATOM 725 C CA . GLY A 1 102 ? -25.159 -2.246 19.876 1.00 97.00 102 GLY A CA 1
ATOM 726 C C . GLY A 1 102 ? -23.740 -2.471 20.395 1.00 97.00 102 GLY A C 1
ATOM 727 O O . GLY A 1 102 ? -23.587 -2.828 21.561 1.00 97.00 102 GLY A O 1
ATOM 728 N N . ALA A 1 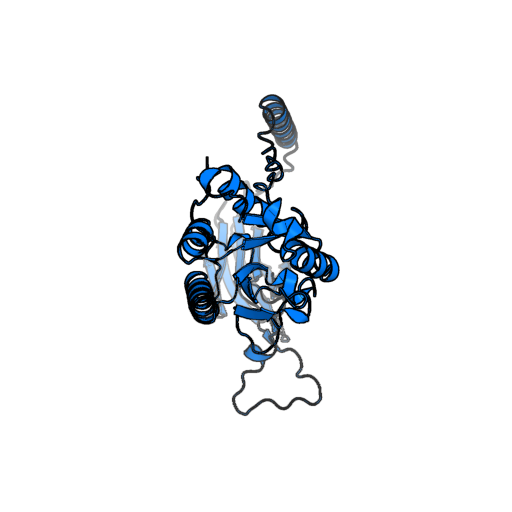103 ? -22.713 -2.284 19.560 1.00 97.62 103 ALA A N 1
ATOM 729 C CA . ALA A 1 103 ? -21.352 -2.122 20.063 1.00 97.62 103 ALA A CA 1
ATOM 730 C C . ALA A 1 103 ? -21.303 -0.904 20.998 1.00 97.62 103 ALA A C 1
ATOM 732 O O . ALA A 1 103 ? -21.827 0.159 20.663 1.00 97.62 103 ALA A O 1
ATOM 733 N N . ARG A 1 104 ? -20.691 -1.065 22.175 1.00 96.88 104 ARG A N 1
ATOM 734 C CA . ARG A 1 104 ? -20.566 0.006 23.173 1.00 96.88 104 ARG A CA 1
ATOM 735 C C . ARG A 1 104 ? -19.504 1.022 22.771 1.00 96.88 104 ARG A C 1
ATOM 737 O O . ARG A 1 104 ? -19.670 2.210 23.028 1.00 96.88 104 ARG A O 1
ATOM 744 N N . ASP A 1 105 ? -18.412 0.528 22.199 1.00 97.81 105 ASP A N 1
ATOM 745 C CA . ASP A 1 105 ? -17.254 1.311 21.794 1.00 97.81 105 ASP A CA 1
ATOM 746 C C . ASP A 1 105 ? -16.674 0.741 20.489 1.00 97.81 105 ASP A C 1
ATOM 748 O O . ASP A 1 105 ? -16.625 -0.479 20.305 1.00 97.81 105 ASP A O 1
ATOM 752 N N . VAL A 1 106 ? -16.210 1.615 19.597 1.00 98.12 106 VAL A N 1
ATOM 753 C CA . VAL A 1 106 ? -15.453 1.264 18.389 1.00 98.12 106 VAL A CA 1
ATOM 754 C C . VAL A 1 106 ? -14.112 1.982 18.446 1.00 98.12 106 VAL A C 1
ATOM 756 O O . VAL A 1 106 ? -14.056 3.206 18.432 1.00 98.12 106 VAL A O 1
ATOM 759 N N . VAL A 1 107 ? -13.024 1.226 18.517 1.00 98.06 107 VAL A N 1
ATOM 760 C CA . VAL A 1 107 ? -11.659 1.741 18.623 1.00 98.06 107 VAL A CA 1
ATOM 761 C C . VAL A 1 107 ? -10.945 1.527 17.295 1.00 98.06 107 VAL A C 1
ATOM 763 O O . VAL A 1 107 ? -10.865 0.404 16.795 1.00 98.06 107 VAL A O 1
ATOM 766 N N . LEU A 1 108 ? -10.412 2.607 16.733 1.00 97.50 108 LEU A N 1
ATOM 767 C CA . LEU A 1 108 ? -9.539 2.587 15.566 1.00 97.50 108 LEU A CA 1
ATOM 768 C C . LEU A 1 108 ? -8.097 2.726 16.051 1.00 97.50 108 LEU A C 1
ATOM 770 O O . LEU A 1 108 ? -7.701 3.803 16.504 1.00 97.50 108 LEU A O 1
ATOM 774 N N . LEU A 1 109 ? -7.335 1.633 15.983 1.00 96.69 109 LEU A N 1
ATOM 775 C CA . LEU A 1 109 ? -5.908 1.637 16.278 1.00 96.69 109 LEU A CA 1
ATOM 776 C C . LEU A 1 109 ? -5.141 2.055 15.028 1.00 96.69 109 LEU A C 1
ATOM 778 O O . LEU A 1 109 ? -5.185 1.381 13.999 1.00 96.69 109 LEU A O 1
ATOM 782 N N . SER A 1 110 ? -4.457 3.186 15.122 1.00 94.50 110 SER A N 1
ATOM 783 C CA . SER A 1 110 ? -3.634 3.727 14.051 1.00 94.50 110 SER A CA 1
ATOM 784 C C . SER A 1 110 ? -2.198 3.895 14.519 1.00 94.50 110 SER A C 1
ATOM 786 O O . SER A 1 110 ? -1.929 4.149 15.691 1.00 94.50 110 SER A O 1
ATOM 788 N N . HIS A 1 111 ? -1.272 3.845 13.572 1.00 90.62 111 HIS A N 1
ATOM 789 C CA . HIS A 1 111 ? 0.090 4.308 13.795 1.00 90.62 111 HIS A CA 1
ATOM 790 C C . HIS A 1 111 ? 0.194 5.813 13.536 1.00 90.62 111 HIS A C 1
ATOM 792 O O . HIS A 1 111 ? -0.668 6.365 12.833 1.00 90.62 111 HIS A O 1
ATOM 798 N N . PRO A 1 112 ? 1.266 6.461 14.023 1.00 87.75 112 PRO A N 1
ATOM 799 C CA . PRO A 1 112 ? 1.665 7.770 13.540 1.00 87.75 112 PRO A CA 1
ATOM 800 C C . PRO A 1 112 ? 1.756 7.786 12.013 1.00 87.75 112 PRO A C 1
ATOM 802 O O . PRO A 1 112 ? 2.119 6.794 11.379 1.00 87.75 112 PRO A O 1
ATOM 805 N N . TYR A 1 113 ? 1.427 8.937 11.430 1.00 78.62 113 TYR A N 1
ATOM 806 C CA . TYR A 1 113 ? 1.275 9.149 9.986 1.00 78.62 113 TYR A CA 1
ATOM 807 C C . TYR A 1 113 ? 2.393 8.529 9.121 1.00 78.62 113 TYR A C 1
ATOM 809 O O . TYR A 1 113 ? 2.102 7.955 8.078 1.00 78.62 113 TYR A O 1
ATOM 817 N N . ASP A 1 114 ? 3.651 8.586 9.564 1.00 78.00 114 ASP A N 1
ATOM 818 C CA . ASP A 1 114 ? 4.812 8.125 8.790 1.00 78.00 114 ASP A CA 1
ATOM 819 C C . ASP A 1 114 ? 5.253 6.678 9.101 1.00 78.00 114 ASP A C 1
ATOM 821 O O . ASP A 1 114 ? 6.135 6.143 8.426 1.00 78.00 114 ASP A O 1
ATOM 825 N N . ASP A 1 115 ? 4.608 6.016 10.066 1.00 80.31 115 ASP A N 1
ATOM 826 C CA . ASP A 1 115 ? 5.007 4.692 10.562 1.00 80.31 115 ASP A CA 1
ATOM 827 C C . ASP A 1 115 ? 4.217 3.533 9.920 1.00 80.31 115 ASP A C 1
ATOM 829 O O . ASP A 1 115 ? 4.516 2.364 10.169 1.00 80.31 115 ASP A O 1
ATOM 833 N N . GLY A 1 116 ? 3.212 3.815 9.082 1.00 72.94 116 GLY A N 1
ATOM 834 C CA . GLY A 1 116 ? 2.400 2.796 8.397 1.00 72.94 116 GLY A CA 1
ATOM 835 C C . GLY A 1 116 ? 3.159 2.013 7.312 1.00 72.94 116 GLY A C 1
ATOM 836 O O . GLY A 1 116 ? 4.113 2.513 6.719 1.00 72.94 116 GLY A O 1
ATOM 837 N N . VAL A 1 117 ? 2.738 0.767 7.013 1.00 75.50 117 VAL A N 1
ATOM 838 C CA . VAL A 1 117 ? 3.243 0.029 5.821 1.00 75.50 117 VAL A CA 1
ATOM 839 C C . VAL A 1 117 ? 2.884 0.798 4.556 1.00 75.50 117 VAL A C 1
ATOM 841 O O . VAL A 1 117 ? 3.736 1.021 3.697 1.00 75.50 117 VAL A O 1
ATOM 844 N N . TYR A 1 118 ? 1.641 1.269 4.485 1.00 79.56 118 TYR A N 1
ATOM 845 C CA . TYR A 1 118 ? 1.211 2.208 3.472 1.00 79.56 118 TYR A CA 1
ATOM 846 C C . TYR A 1 118 ? 1.124 3.580 4.148 1.00 79.56 118 TYR A C 1
ATOM 848 O O . TYR A 1 118 ? 0.255 3.842 4.977 1.00 79.56 118 TYR A O 1
ATOM 856 N N . ARG A 1 119 ? 2.085 4.452 3.824 1.00 75.50 119 ARG A N 1
ATOM 857 C CA . ARG A 1 119 ? 2.371 5.750 4.481 1.00 75.50 119 ARG A CA 1
ATOM 858 C C . ARG A 1 119 ? 1.191 6.729 4.607 1.00 75.50 119 ARG A C 1
ATOM 860 O O . ARG A 1 119 ? 1.347 7.808 5.154 1.00 75.50 119 ARG A O 1
ATOM 867 N N . GLU A 1 120 ? 0.030 6.408 4.053 1.00 81.81 120 GLU A N 1
ATOM 868 C CA . GLU A 1 120 ? -1.146 7.279 4.037 1.00 81.81 120 GLU A CA 1
ATOM 869 C C . GLU A 1 120 ? -2.360 6.630 4.716 1.00 81.81 120 GLU A C 1
ATOM 871 O O . GLU A 1 120 ? -3.452 7.184 4.708 1.00 81.81 120 GLU A O 1
ATOM 876 N N . ASP A 1 121 ? -2.206 5.467 5.339 1.00 85.50 121 ASP A N 1
ATOM 877 C CA . ASP A 1 121 ? -3.339 4.706 5.865 1.00 85.50 121 ASP A CA 1
ATOM 878 C C . ASP A 1 121 ? -4.160 5.454 6.908 1.00 85.50 121 ASP A C 1
ATOM 880 O O . ASP A 1 121 ? -5.375 5.628 6.763 1.00 85.50 121 ASP A O 1
ATOM 884 N N . ALA A 1 122 ? -3.463 5.941 7.935 1.00 88.06 122 ALA A N 1
ATOM 885 C CA . ALA A 1 122 ? -4.025 6.772 8.988 1.00 88.06 122 ALA A CA 1
ATOM 886 C C . ALA A 1 122 ? -4.693 8.020 8.397 1.00 88.06 122 ALA A C 1
ATOM 888 O O . ALA A 1 122 ? -5.790 8.402 8.801 1.00 88.06 122 ALA A O 1
ATOM 889 N N . HIS A 1 123 ? -4.062 8.618 7.381 1.00 88.69 123 HIS A N 1
ATOM 890 C CA . HIS A 1 123 ? -4.569 9.798 6.690 1.00 88.69 123 HIS A CA 1
ATOM 891 C C . HIS A 1 123 ? -5.918 9.540 6.026 1.00 88.69 123 HIS A C 1
ATOM 893 O O . HIS A 1 123 ? -6.838 10.338 6.185 1.00 88.69 123 HIS A O 1
ATOM 899 N N . TRP A 1 124 ? -6.057 8.429 5.300 1.00 89.44 124 TRP A N 1
ATOM 900 C CA . TRP A 1 124 ? -7.266 8.128 4.537 1.00 89.44 124 TRP A CA 1
ATOM 901 C C . TRP A 1 124 ? -8.479 7.883 5.433 1.00 89.44 124 TRP A C 1
ATOM 903 O O . TRP A 1 124 ? -9.572 8.374 5.141 1.00 89.44 124 TRP A O 1
ATOM 913 N N . ILE A 1 125 ? -8.324 7.133 6.528 1.00 91.88 125 ILE A N 1
ATOM 914 C CA . ILE A 1 125 ? -9.427 6.934 7.479 1.00 91.88 125 ILE A CA 1
ATOM 915 C C . ILE A 1 125 ? -9.741 8.223 8.249 1.00 91.88 125 ILE A C 1
ATOM 917 O O . ILE A 1 125 ? -10.913 8.576 8.373 1.00 91.88 125 ILE A O 1
ATOM 921 N N . LEU A 1 126 ? -8.723 8.981 8.670 1.00 92.56 126 LEU A N 1
ATOM 922 C CA . LEU A 1 126 ? -8.905 10.254 9.365 1.00 92.56 126 LEU A CA 1
ATOM 923 C C . LEU A 1 126 ? -9.642 11.266 8.474 1.00 92.56 126 LEU A C 1
ATOM 925 O O . LEU A 1 126 ? -10.607 11.884 8.913 1.00 92.56 126 LEU A O 1
ATOM 929 N N . ASN A 1 127 ? -9.268 11.372 7.197 1.00 92.12 127 ASN A N 1
ATOM 930 C CA . ASN A 1 127 ? -9.942 12.233 6.226 1.00 92.12 127 ASN A CA 1
ATOM 931 C C . ASN A 1 127 ? -11.415 11.831 6.010 1.00 92.12 127 ASN A C 1
ATOM 933 O O . ASN A 1 127 ? -12.295 12.692 5.939 1.00 92.12 127 ASN A O 1
ATOM 937 N N . ARG A 1 128 ? -11.716 10.524 5.967 1.00 92.62 128 ARG A N 1
ATOM 938 C CA . ARG A 1 128 ? -13.104 10.029 5.890 1.00 92.62 128 ARG A CA 1
ATOM 939 C C . ARG A 1 128 ? -13.907 10.367 7.148 1.00 92.62 128 ARG A C 1
ATOM 941 O O . ARG A 1 128 ? -15.067 10.753 7.019 1.00 92.62 128 ARG A O 1
ATOM 948 N N . LEU A 1 129 ? -13.300 10.273 8.335 1.00 93.44 129 LEU A N 1
ATOM 949 C CA . LEU A 1 129 ? -13.931 10.663 9.602 1.00 93.44 129 LEU A CA 1
ATOM 950 C C . LEU A 1 129 ? -14.222 12.170 9.649 1.00 93.44 129 LEU A C 1
ATOM 952 O O . LEU A 1 129 ? -15.342 12.558 9.974 1.00 93.44 129 LEU A O 1
ATOM 956 N N . HIS A 1 130 ? -13.270 13.013 9.235 1.00 93.06 130 HIS A N 1
ATOM 957 C CA . HIS A 1 130 ? -13.478 14.465 9.108 1.00 93.06 130 HIS A CA 1
ATOM 958 C C . HIS A 1 130 ? -14.566 14.819 8.093 1.00 93.06 130 HIS A C 1
ATOM 960 O O . HIS A 1 130 ? -15.350 15.736 8.318 1.00 93.06 130 HIS A O 1
ATOM 966 N N . SER A 1 131 ? -14.673 14.054 7.005 1.00 92.62 131 SER A N 1
ATOM 967 C CA . SER A 1 131 ? -15.724 14.239 5.996 1.00 92.62 131 SER A CA 1
ATOM 968 C C . SER A 1 131 ? -17.117 13.814 6.485 1.00 92.62 131 SER A C 1
ATOM 970 O O . SER A 1 131 ? -18.119 14.145 5.851 1.00 92.62 131 SER A O 1
ATOM 972 N N . ARG A 1 132 ? -17.208 13.059 7.590 1.00 93.75 132 ARG A N 1
ATOM 973 C CA . ARG A 1 132 ? -18.465 12.535 8.149 1.00 93.75 132 ARG A CA 1
ATOM 974 C C . ARG A 1 132 ? -18.525 12.723 9.672 1.00 93.75 132 ARG A C 1
ATOM 976 O O . ARG A 1 132 ? -18.611 11.735 10.405 1.00 93.75 132 ARG A O 1
ATOM 983 N N . PRO A 1 133 ? -18.570 13.973 10.168 1.00 92.38 133 PRO A N 1
ATOM 984 C CA . PRO A 1 133 ? -18.505 14.269 11.602 1.00 92.38 133 PRO A CA 1
ATOM 985 C C . PRO A 1 133 ? -19.649 13.637 12.409 1.00 92.38 133 PRO A C 1
ATOM 987 O O . PRO A 1 133 ? -19.475 13.334 13.583 1.00 92.38 133 PRO A O 1
ATOM 990 N N . ALA A 1 134 ? -20.798 13.355 11.782 1.00 93.06 134 ALA A N 1
ATOM 991 C CA . ALA A 1 134 ? -21.919 12.661 12.422 1.00 93.06 134 ALA A CA 1
ATOM 992 C C . ALA A 1 134 ? -21.586 11.229 12.889 1.00 93.06 134 ALA A C 1
ATOM 994 O O . ALA A 1 134 ? -22.287 10.688 13.740 1.00 93.06 134 ALA A O 1
ATOM 995 N N . LEU A 1 135 ? -20.541 10.607 12.330 1.00 92.12 135 LEU A N 1
ATOM 996 C CA . LEU A 1 135 ? -20.069 9.281 12.741 1.00 92.12 135 LEU A CA 1
ATOM 997 C C . LEU A 1 135 ? -19.058 9.350 13.891 1.00 92.12 135 LEU A C 1
ATOM 999 O O . LEU A 1 135 ? -18.787 8.330 14.514 1.00 92.12 135 LEU A O 1
ATOM 1003 N N . VAL A 1 136 ? -18.525 10.534 14.194 1.00 94.62 136 VAL A N 1
ATOM 1004 C CA . VAL A 1 136 ? -17.535 10.771 15.251 1.00 94.62 136 VAL A CA 1
ATOM 1005 C C . VAL A 1 136 ? -18.274 11.023 16.565 1.00 94.62 136 VAL A C 1
ATOM 1007 O O . VAL A 1 136 ? -18.369 12.145 17.061 1.00 94.62 136 VAL A O 1
ATOM 1010 N N . THR A 1 137 ? -18.884 9.969 17.098 1.00 95.81 137 THR A N 1
ATOM 1011 C CA . THR A 1 137 ? -19.623 10.021 18.364 1.00 95.81 137 THR A CA 1
ATOM 1012 C C . THR A 1 137 ? -18.700 9.738 19.552 1.00 95.81 137 THR A C 1
ATOM 1014 O O . THR A 1 137 ? -17.533 9.392 19.387 1.00 95.81 137 THR A O 1
ATOM 1017 N N . LYS A 1 138 ? -19.220 9.856 20.780 1.00 96.69 138 LYS A N 1
ATOM 1018 C CA . LYS A 1 138 ? -18.492 9.505 22.018 1.00 96.69 138 LYS A CA 1
ATOM 1019 C C . LYS A 1 138 ? -18.165 8.010 22.151 1.00 96.69 138 LYS A C 1
ATOM 1021 O O . LYS A 1 138 ? -17.431 7.629 23.058 1.00 96.69 138 LYS A O 1
ATOM 1026 N N . GLU A 1 139 ? -18.773 7.167 21.315 1.00 96.88 139 GLU A N 1
ATOM 1027 C CA . GLU A 1 139 ? -18.511 5.728 21.2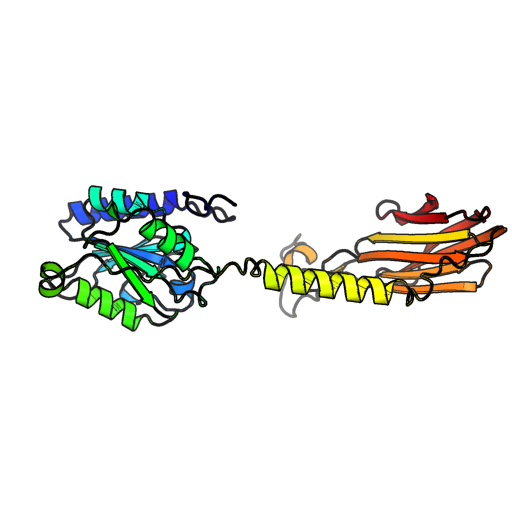55 1.00 96.88 139 GLU A CA 1
ATOM 1028 C C . GLU A 1 139 ? -17.381 5.375 20.274 1.00 96.88 139 GLU A C 1
ATOM 1030 O O . GLU A 1 139 ? -16.881 4.254 20.315 1.00 96.88 139 GLU A O 1
ATOM 1035 N N . VAL A 1 140 ? -16.952 6.307 19.414 1.00 97.25 140 VAL A N 1
ATOM 1036 C CA . VAL A 1 140 ? -15.806 6.101 18.517 1.00 97.25 140 VAL A CA 1
ATOM 1037 C C . VAL A 1 140 ? -14.550 6.640 19.170 1.00 97.25 140 VAL A C 1
ATOM 1039 O O . VAL A 1 140 ? -14.521 7.776 19.630 1.00 97.25 140 VAL A O 1
ATOM 1042 N N . HIS A 1 141 ? -13.484 5.851 19.153 1.00 97.00 141 HIS A N 1
ATOM 1043 C CA . HIS A 1 141 ? -12.203 6.221 19.732 1.00 97.00 141 HIS A CA 1
ATOM 1044 C C . HIS A 1 141 ? -11.102 6.106 18.691 1.00 97.00 141 HIS A C 1
ATOM 1046 O O . HIS A 1 141 ? -11.004 5.110 17.975 1.00 97.00 141 HIS A O 1
ATOM 1052 N N . TRP A 1 142 ? -10.255 7.127 18.634 1.00 96.00 142 TRP A N 1
ATOM 1053 C CA . TRP A 1 142 ? -9.029 7.120 17.848 1.00 96.00 142 TRP A CA 1
ATOM 1054 C C . TRP A 1 142 ? -7.852 6.906 18.793 1.00 96.00 142 TRP A C 1
ATOM 1056 O O . TRP A 1 142 ? -7.612 7.741 19.666 1.00 96.00 142 TRP A O 1
ATOM 1066 N N . LEU A 1 143 ? -7.129 5.800 18.627 1.00 95.94 143 LEU A N 1
ATOM 1067 C CA . LEU A 1 143 ? -5.919 5.521 19.390 1.00 95.94 143 LEU A CA 1
ATOM 1068 C C . LEU A 1 143 ? -4.729 5.497 18.437 1.00 95.94 143 LEU A C 1
ATOM 1070 O O . LEU A 1 143 ? -4.595 4.581 17.631 1.00 95.94 143 LEU A O 1
ATOM 1074 N N . GLU A 1 144 ? -3.858 6.497 18.551 1.00 94.44 144 GLU A N 1
ATOM 1075 C CA . GLU A 1 144 ? -2.586 6.514 17.834 1.00 94.44 144 GLU A CA 1
ATOM 1076 C C . GLU A 1 144 ? -1.479 5.919 18.714 1.00 94.44 144 GLU A C 1
ATOM 1078 O O . GLU A 1 144 ? -1.281 6.355 19.851 1.00 94.44 144 GLU A O 1
ATOM 1083 N N . THR A 1 145 ? -0.755 4.917 18.213 1.00 94.31 145 THR A N 1
ATOM 1084 C CA . THR A 1 145 ? 0.365 4.307 18.937 1.00 94.31 145 THR A CA 1
ATOM 1085 C C . THR A 1 145 ? 1.482 3.855 18.003 1.00 94.31 145 THR A C 1
ATOM 1087 O O . THR A 1 145 ? 1.237 3.397 16.890 1.00 94.31 145 THR A O 1
ATOM 1090 N N . THR A 1 146 ? 2.733 3.973 18.448 1.00 91.19 146 THR A N 1
ATOM 1091 C CA . THR A 1 146 ? 3.877 3.415 17.717 1.00 91.19 146 THR A CA 1
ATOM 1092 C C . THR A 1 146 ? 3.752 1.887 17.662 1.00 91.19 146 THR A C 1
ATOM 1094 O O . THR A 1 146 ? 3.457 1.277 18.700 1.00 91.19 146 THR A O 1
ATOM 1097 N N . PRO A 1 147 ? 4.006 1.247 16.502 1.00 87.38 147 PRO A N 1
ATOM 1098 C CA . PRO A 1 147 ? 3.982 -0.207 16.422 1.00 87.38 147 PRO A CA 1
ATOM 1099 C C . PRO A 1 147 ? 4.889 -0.843 17.489 1.00 87.38 147 PRO A C 1
ATOM 1101 O O . PRO A 1 147 ? 5.993 -0.364 17.742 1.00 87.38 147 PRO A O 1
ATOM 1104 N N . GLY A 1 148 ? 4.416 -1.914 18.130 1.00 90.06 148 GLY A N 1
ATOM 1105 C CA . GLY A 1 148 ? 5.124 -2.590 19.227 1.00 90.06 148 GLY A CA 1
ATOM 1106 C C . GLY A 1 148 ? 4.805 -2.087 20.638 1.00 90.06 148 GLY A C 1
ATOM 1107 O O . GLY A 1 148 ? 5.227 -2.705 21.614 1.00 90.06 148 GLY A O 1
ATOM 1108 N N . ASN A 1 149 ? 4.017 -1.017 20.794 1.00 93.69 149 ASN A N 1
ATOM 1109 C CA . ASN A 1 149 ? 3.631 -0.508 22.113 1.00 93.69 149 ASN A CA 1
ATOM 1110 C C . ASN A 1 149 ? 2.312 -1.110 22.642 1.00 93.69 149 ASN A C 1
ATOM 1112 O O . ASN A 1 149 ? 1.334 -0.404 22.907 1.00 93.69 149 ASN A O 1
ATOM 1116 N N . SER A 1 150 ? 2.296 -2.427 22.859 1.00 96.00 150 SER A N 1
ATOM 1117 C CA . SER A 1 150 ? 1.120 -3.150 23.381 1.00 96.00 150 SER A CA 1
ATOM 1118 C C . SER A 1 150 ? 0.644 -2.683 24.756 1.00 96.00 150 SER A C 1
ATOM 1120 O O . SER A 1 150 ? -0.553 -2.734 25.049 1.00 96.00 150 SER A O 1
ATOM 1122 N N . LYS A 1 151 ? 1.549 -2.161 25.591 1.00 96.88 151 LYS A N 1
ATOM 1123 C CA . LYS A 1 151 ? 1.212 -1.630 26.917 1.00 96.88 151 LYS A CA 1
ATOM 1124 C C . LYS A 1 151 ? 0.288 -0.416 26.830 1.00 96.88 151 LYS A C 1
ATOM 1126 O O . LYS A 1 151 ? -0.647 -0.316 27.621 1.00 96.88 151 LYS A O 1
ATOM 1131 N N . THR A 1 152 ? 0.516 0.486 25.874 1.00 97.00 152 THR A N 1
ATOM 1132 C CA . THR A 1 152 ? -0.363 1.646 25.656 1.00 97.00 152 THR A CA 1
ATOM 1133 C C . THR A 1 152 ? -1.761 1.206 25.232 1.00 97.00 152 THR A C 1
ATOM 1135 O O . THR A 1 152 ? -2.738 1.698 25.793 1.00 97.00 152 THR A O 1
ATOM 1138 N N . VAL A 1 153 ? -1.866 0.235 24.317 1.00 97.25 153 VAL A N 1
ATOM 1139 C CA . VAL A 1 153 ? -3.158 -0.323 23.880 1.00 97.25 153 VAL A CA 1
ATOM 1140 C C . VAL A 1 153 ? -3.898 -0.973 25.050 1.00 97.25 153 VAL A C 1
ATOM 1142 O O . VAL A 1 153 ? -5.077 -0.696 25.267 1.00 97.25 153 VAL A O 1
ATOM 1145 N N . LEU A 1 154 ? -3.209 -1.786 25.854 1.00 96.62 154 LEU A N 1
ATOM 1146 C CA . LEU A 1 154 ? -3.806 -2.448 27.014 1.00 96.62 154 LEU A CA 1
ATOM 1147 C C . LEU A 1 154 ? -4.278 -1.449 28.077 1.00 96.62 154 LEU A C 1
ATOM 1149 O O . LEU A 1 154 ? -5.392 -1.570 28.585 1.00 96.62 154 LEU A O 1
ATOM 1153 N N . ASN A 1 155 ? -3.449 -0.456 28.407 1.00 96.50 155 ASN A N 1
ATOM 1154 C CA . ASN A 1 155 ? -3.805 0.591 29.364 1.00 96.50 155 ASN A CA 1
ATOM 1155 C C . ASN A 1 155 ? -5.022 1.382 28.885 1.00 96.50 155 ASN A C 1
ATOM 1157 O O . ASN A 1 155 ? -5.956 1.575 29.658 1.00 96.50 155 ASN A O 1
ATOM 1161 N N . PHE A 1 156 ? -5.039 1.764 27.605 1.00 96.69 156 PHE A N 1
ATOM 1162 C CA . PHE A 1 156 ? -6.171 2.453 26.999 1.00 96.69 156 PHE A CA 1
ATOM 1163 C C . PHE A 1 156 ? -7.460 1.633 27.113 1.00 96.69 156 PHE A C 1
ATOM 1165 O O . PHE A 1 156 ? -8.470 2.158 27.568 1.00 96.69 156 PHE A O 1
ATOM 1172 N N . LEU A 1 157 ? -7.437 0.344 26.758 1.00 96.81 157 LEU A N 1
ATOM 1173 C CA . LEU A 1 157 ? -8.620 -0.519 26.853 1.00 96.81 157 LEU A CA 1
ATOM 1174 C C . LEU A 1 157 ? -9.087 -0.701 28.305 1.00 96.81 157 LEU A C 1
ATOM 1176 O O . LEU A 1 157 ? -10.284 -0.630 28.583 1.00 96.81 157 LE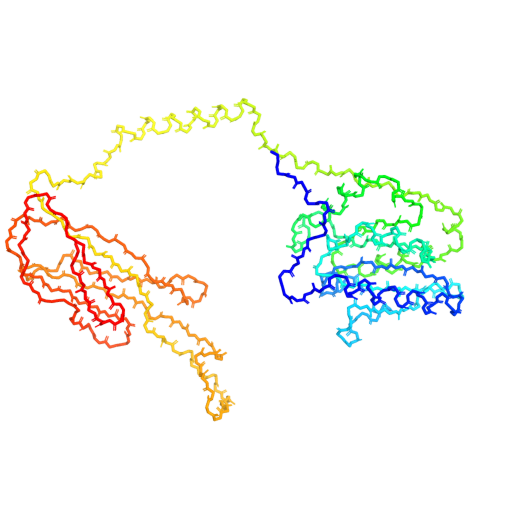U A O 1
ATOM 1180 N N . ASN A 1 158 ? -8.154 -0.890 29.241 1.00 95.44 158 ASN A N 1
ATOM 1181 C CA . ASN A 1 158 ? -8.468 -1.000 30.664 1.00 95.44 158 ASN A CA 1
ATOM 1182 C C . ASN A 1 158 ? -9.119 0.276 31.204 1.00 95.44 158 ASN A C 1
ATOM 1184 O O . ASN A 1 158 ? -10.119 0.191 31.918 1.00 95.44 158 ASN A O 1
ATOM 1188 N N . ASP A 1 159 ? -8.576 1.444 30.859 1.00 95.12 159 ASP A N 1
ATOM 1189 C CA . ASP A 1 159 ? -9.122 2.737 31.266 1.00 95.12 159 ASP A CA 1
ATOM 1190 C C . ASP A 1 159 ? -10.470 3.006 30.594 1.00 95.12 159 ASP A C 1
ATOM 1192 O O . ASP A 1 159 ? -11.408 3.431 31.271 1.00 95.12 159 ASP A O 1
ATOM 1196 N N . LEU A 1 160 ? -10.603 2.693 29.301 1.00 95.31 160 LEU A N 1
ATOM 1197 C CA . LEU A 1 160 ? -11.848 2.826 28.549 1.00 95.31 160 LEU A CA 1
ATOM 1198 C C . LEU A 1 160 ? -12.965 2.008 29.196 1.00 95.31 160 LEU A C 1
ATOM 1200 O O . LEU A 1 160 ? -14.097 2.473 29.262 1.00 95.31 160 LEU A O 1
ATOM 1204 N N . HIS A 1 161 ? -12.671 0.813 29.705 1.00 95.00 161 HIS A N 1
ATOM 1205 C CA . HIS A 1 161 ? -13.677 -0.073 30.292 1.00 95.00 161 HIS A CA 1
ATOM 1206 C C . HIS A 1 161 ? -14.107 0.305 31.715 1.00 95.00 161 HIS A C 1
ATOM 1208 O O . HIS A 1 161 ? -15.073 -0.270 32.211 1.00 95.00 161 HIS A O 1
ATOM 1214 N N . ARG A 1 162 ? -13.451 1.271 32.372 1.00 93.94 162 ARG A N 1
ATOM 1215 C CA . ARG A 1 162 ? -13.870 1.731 33.703 1.00 93.94 162 ARG A CA 1
ATOM 1216 C C . ARG A 1 162 ? -15.201 2.475 33.636 1.00 93.94 162 ARG A C 1
ATOM 1218 O O . ARG A 1 162 ? -15.383 3.358 32.798 1.00 93.94 162 ARG A O 1
ATOM 1225 N N . SER A 1 163 ? -16.081 2.202 34.596 1.00 92.06 163 SER A N 1
ATOM 1226 C CA . SER A 1 163 ? -17.369 2.890 34.751 1.00 92.06 163 SER A CA 1
ATOM 1227 C C . SER A 1 163 ? -17.234 4.422 34.816 1.00 92.06 163 SER A C 1
ATOM 1229 O O . SER A 1 163 ? -18.023 5.142 34.206 1.00 92.06 163 SER A O 1
ATOM 1231 N N . GLU A 1 164 ? -16.185 4.937 35.466 1.00 93.69 164 GLU A N 1
ATOM 1232 C CA . GLU A 1 164 ? -15.900 6.380 35.535 1.00 93.69 164 GLU A CA 1
ATOM 1233 C C . GLU A 1 164 ? -15.605 7.001 34.163 1.00 93.69 164 GLU A C 1
ATOM 1235 O O . GLU A 1 164 ? -16.143 8.060 33.831 1.00 93.69 164 GLU A O 1
ATOM 1240 N N . THR A 1 165 ? -14.775 6.336 33.354 1.00 93.06 165 THR A N 1
ATOM 1241 C CA . THR A 1 165 ? -14.442 6.768 31.989 1.00 93.06 165 THR A CA 1
ATOM 1242 C C . THR A 1 165 ? -15.673 6.687 31.099 1.00 93.06 165 THR A C 1
ATOM 1244 O O . THR A 1 165 ? -15.955 7.609 30.338 1.00 93.06 165 THR A O 1
ATOM 1247 N N . GLN A 1 166 ? -16.459 5.616 31.246 1.00 94.25 166 GLN A N 1
ATOM 1248 C CA . GLN A 1 166 ? -17.689 5.405 30.488 1.00 94.25 166 GLN A CA 1
ATOM 1249 C C . GLN A 1 166 ? -18.736 6.498 30.759 1.00 94.25 166 GLN A C 1
ATOM 1251 O O . GLN A 1 166 ? -19.408 6.944 29.828 1.00 94.25 166 GLN A O 1
ATOM 1256 N N . ALA A 1 167 ? -18.834 6.981 32.001 1.00 94.00 167 ALA A N 1
ATOM 1257 C CA . ALA A 1 167 ? -19.731 8.073 32.378 1.00 94.00 167 ALA A CA 1
ATOM 1258 C C . ALA A 1 167 ? -19.280 9.450 31.852 1.00 94.00 167 ALA A C 1
ATOM 1260 O O . ALA A 1 167 ? -20.113 10.338 31.674 1.00 94.00 167 ALA A O 1
ATOM 1261 N N . LYS A 1 168 ? -17.978 9.634 31.599 1.00 94.81 168 LYS A N 1
ATOM 1262 C CA . LYS A 1 168 ? -17.367 10.916 31.204 1.00 94.81 168 LYS A CA 1
ATOM 1263 C C . LYS A 1 168 ? -16.942 10.983 29.733 1.00 94.81 168 LYS A C 1
ATOM 1265 O O . LYS A 1 168 ? -16.239 11.919 29.359 1.00 94.81 168 LYS A O 1
ATOM 1270 N N . LYS A 1 169 ? -17.339 10.022 28.892 1.00 94.56 169 LYS A N 1
ATOM 1271 C CA . LYS A 1 169 ? -16.935 10.019 27.478 1.00 94.56 169 LYS A CA 1
ATOM 1272 C C . LYS A 1 169 ? -17.412 11.271 26.751 1.00 94.56 169 LYS A C 1
ATOM 1274 O O . LYS A 1 169 ? -18.591 11.625 26.789 1.00 94.56 169 LYS A O 1
ATOM 1279 N N . SER A 1 170 ? -16.503 11.850 25.990 1.00 93.56 170 SER A N 1
ATOM 1280 C CA . SER A 1 170 ? -16.779 12.856 24.974 1.00 93.56 170 SER A CA 1
ATOM 1281 C C . SER A 1 170 ? -16.448 12.290 23.596 1.00 93.56 170 SER A C 1
ATOM 1283 O O . SER A 1 170 ? -15.679 11.338 23.483 1.00 93.56 170 SER A O 1
ATOM 1285 N N . ALA A 1 171 ? -17.002 12.891 22.542 1.00 92.31 171 ALA A N 1
ATOM 1286 C CA . ALA A 1 171 ? -16.524 12.627 21.188 1.00 92.31 171 ALA A CA 1
ATOM 1287 C C . ALA A 1 171 ? -15.010 12.908 21.100 1.00 92.31 171 ALA A C 1
ATOM 1289 O O . ALA A 1 171 ? -14.536 13.861 21.735 1.00 92.31 171 ALA A O 1
ATOM 1290 N N . PRO A 1 172 ? -14.244 12.093 20.359 1.00 92.12 172 PRO A N 1
ATOM 1291 C CA . PRO A 1 172 ? -12.814 12.297 20.225 1.00 92.12 172 PRO A CA 1
ATOM 1292 C C . PRO A 1 172 ? -12.547 13.581 19.439 1.00 92.12 172 PRO A C 1
ATOM 1294 O O . PRO A 1 172 ? -13.202 13.872 18.435 1.00 92.12 172 PRO A O 1
ATOM 1297 N N . VAL A 1 173 ? -11.538 14.334 19.869 1.00 91.50 173 VAL A N 1
ATOM 1298 C CA . VAL A 1 173 ? -10.980 15.407 19.047 1.00 91.50 173 VAL A CA 1
ATOM 1299 C C . VAL A 1 173 ? -10.075 14.743 18.020 1.00 91.50 173 VAL A C 1
ATOM 1301 O O . VAL A 1 173 ? -8.988 14.273 18.352 1.00 91.50 173 VAL A O 1
ATOM 1304 N N . LEU A 1 174 ? -10.550 14.655 16.779 1.00 90.00 174 LEU A N 1
ATOM 1305 C CA . LEU A 1 174 ? -9.747 14.117 15.690 1.00 90.00 174 LEU A CA 1
ATOM 1306 C C . LEU A 1 174 ? -8.510 14.991 15.485 1.00 90.00 174 LEU A C 1
ATOM 1308 O O . LEU A 1 174 ? -8.601 16.221 15.475 1.00 90.00 174 LEU A O 1
ATOM 1312 N N . LEU A 1 175 ? -7.362 14.348 15.274 1.00 89.06 175 LEU A N 1
ATOM 1313 C CA . LEU A 1 175 ? -6.152 15.050 14.865 1.00 89.06 175 LEU A CA 1
ATOM 1314 C C . LEU A 1 175 ? -6.446 15.851 13.589 1.00 89.06 175 LEU A C 1
ATOM 1316 O O . LEU A 1 175 ? -7.206 15.372 12.735 1.00 89.06 175 LEU A O 1
ATOM 1320 N N . PRO A 1 176 ? -5.875 17.058 13.431 1.00 87.25 176 PRO A N 1
ATOM 1321 C CA . PRO A 1 176 ? -6.002 17.777 12.178 1.00 87.25 176 PRO A CA 1
ATOM 1322 C C . PRO A 1 176 ? -5.479 16.870 11.069 1.00 87.25 176 PRO A C 1
ATOM 1324 O O . PRO A 1 176 ? -4.391 16.296 11.186 1.00 87.25 176 PRO A O 1
ATOM 1327 N N . VAL A 1 177 ? -6.260 16.718 9.998 1.00 83.62 177 VAL A N 1
ATOM 1328 C CA . VAL A 1 177 ? -5.744 16.095 8.784 1.00 83.62 177 VAL A CA 1
ATOM 1329 C C . VAL A 1 177 ? -4.572 16.970 8.386 1.00 83.62 177 VAL A C 1
ATOM 1331 O O . VAL A 1 177 ? -4.781 18.121 8.009 1.00 83.62 177 VAL A O 1
ATOM 1334 N N . LYS A 1 178 ? -3.338 16.467 8.542 1.00 76.81 178 LYS A N 1
ATOM 1335 C CA . LYS A 1 178 ? -2.180 17.119 7.943 1.00 76.81 178 LYS A CA 1
ATOM 1336 C C . LYS A 1 178 ? -2.520 17.179 6.472 1.00 76.81 178 LYS A C 1
ATOM 1338 O O . LYS A 1 178 ? -2.452 16.160 5.780 1.00 76.81 178 LYS A O 1
ATOM 1343 N N . GLU A 1 179 ? -2.954 18.347 6.014 1.00 66.12 179 GLU A N 1
ATOM 1344 C CA . GLU A 1 179 ? -2.930 18.637 4.608 1.00 66.12 179 GLU A CA 1
ATOM 1345 C C . GLU A 1 179 ? -1.475 18.381 4.266 1.00 66.12 179 GLU A C 1
ATOM 1347 O O . GLU A 1 179 ? -0.566 19.095 4.702 1.00 66.12 179 GLU A O 1
ATOM 1352 N N . ARG A 1 180 ? -1.224 17.309 3.504 1.00 57.56 180 ARG A N 1
ATOM 1353 C CA . ARG A 1 180 ? -0.145 17.426 2.554 1.00 57.56 180 ARG A CA 1
ATOM 1354 C C . ARG A 1 180 ? -0.540 18.709 1.859 1.00 57.56 180 ARG A C 1
ATOM 1356 O O . ARG A 1 180 ? -1.492 18.721 1.076 1.00 57.56 180 ARG A O 1
ATOM 1363 N N . ASN A 1 181 ? 0.195 19.774 2.168 1.00 48.84 181 ASN A N 1
ATOM 1364 C CA . ASN A 1 181 ? 0.665 20.651 1.137 1.00 48.84 181 ASN A CA 1
ATOM 1365 C C . ASN A 1 181 ? 1.141 19.668 0.068 1.00 48.84 181 ASN A C 1
ATOM 1367 O O . ASN A 1 181 ? 2.294 19.248 0.023 1.00 48.84 181 ASN A O 1
ATOM 1371 N N . LYS A 1 182 ? 0.202 19.262 -0.801 1.00 48.41 182 LYS A N 1
ATOM 1372 C CA . LYS A 1 182 ? 0.403 19.331 -2.216 1.00 48.41 182 LYS A CA 1
ATOM 1373 C C . LYS A 1 182 ? 1.073 20.677 -2.292 1.00 48.41 182 LYS A C 1
ATOM 1375 O O . LYS A 1 182 ? 0.423 21.715 -2.219 1.00 48.41 182 LYS A O 1
ATOM 1380 N N . LEU A 1 183 ? 2.397 20.641 -2.309 1.00 51.06 183 LEU A N 1
ATOM 1381 C CA . LEU A 1 183 ? 3.160 21.531 -3.124 1.00 51.06 183 LEU A CA 1
ATOM 1382 C C . LEU A 1 183 ? 2.503 21.349 -4.503 1.00 51.06 183 LEU A C 1
ATOM 1384 O O . LEU A 1 183 ? 3.005 20.634 -5.351 1.00 51.06 183 LEU A O 1
ATOM 1388 N N . PHE A 1 184 ? 1.304 21.919 -4.697 1.00 49.03 184 PHE A N 1
ATOM 1389 C CA . PHE A 1 184 ? 1.112 22.899 -5.719 1.00 49.03 184 PHE A CA 1
ATOM 1390 C C . PHE A 1 184 ? 2.320 23.774 -5.478 1.00 49.03 184 PHE A C 1
ATOM 1392 O O . PHE A 1 184 ? 2.332 24.496 -4.471 1.00 49.03 184 PHE A O 1
ATOM 1399 N N . PRO A 1 185 ? 3.413 23.574 -6.243 1.00 50.53 185 PRO A N 1
ATOM 1400 C CA . PRO A 1 185 ? 4.440 24.583 -6.241 1.00 50.53 185 PRO A CA 1
ATOM 1401 C C . PRO A 1 185 ? 3.654 25.883 -6.350 1.00 50.53 185 PRO A C 1
ATOM 1403 O O . PRO A 1 185 ? 2.750 25.972 -7.194 1.00 50.53 185 PRO A O 1
ATOM 1406 N N . SER A 1 186 ? 3.841 26.801 -5.392 1.00 60.91 186 SER A N 1
ATOM 1407 C CA . SER A 1 186 ? 3.151 28.081 -5.485 1.00 60.91 186 SER A CA 1
ATOM 1408 C C . SER A 1 186 ? 3.361 28.545 -6.921 1.00 60.91 186 SER A C 1
ATOM 1410 O O . SER A 1 186 ? 4.401 28.237 -7.505 1.00 60.91 186 SER A O 1
ATOM 1412 N N . ILE A 1 187 ? 2.378 29.181 -7.553 1.00 68.88 187 ILE A N 1
ATOM 1413 C CA . ILE A 1 187 ? 2.503 29.540 -8.979 1.00 68.88 187 ILE A CA 1
ATOM 1414 C C . ILE A 1 187 ? 3.879 30.182 -9.254 1.00 68.88 187 ILE A C 1
ATOM 1416 O O . ILE A 1 187 ? 4.502 29.910 -10.274 1.00 68.88 187 ILE A O 1
ATOM 1420 N N . VAL A 1 188 ? 4.411 30.902 -8.260 1.00 71.12 188 VAL A N 1
ATOM 1421 C CA . VAL A 1 188 ? 5.785 31.401 -8.187 1.00 71.12 188 VAL A CA 1
ATOM 1422 C C . VAL A 1 188 ? 6.865 30.304 -8.223 1.00 71.12 188 VAL A C 1
ATOM 1424 O O . VAL A 1 188 ? 7.733 30.374 -9.084 1.00 71.12 188 VAL A O 1
ATOM 1427 N N . SER A 1 189 ? 6.864 29.290 -7.350 1.00 74.19 189 SER A N 1
ATOM 1428 C CA . SER A 1 189 ? 7.868 28.212 -7.411 1.00 74.19 189 SER A CA 1
ATOM 1429 C C . SER A 1 189 ? 7.728 27.317 -8.646 1.00 74.19 189 SER A C 1
ATOM 1431 O O . SER A 1 189 ? 8.736 26.829 -9.154 1.00 74.19 189 SER A O 1
ATOM 1433 N N . ALA A 1 190 ? 6.515 27.160 -9.183 1.00 79.25 190 ALA A N 1
ATOM 1434 C CA . ALA A 1 190 ? 6.278 26.449 -10.438 1.00 79.25 190 ALA A CA 1
ATOM 1435 C C . ALA A 1 190 ? 6.915 27.211 -11.603 1.00 79.25 190 ALA A C 1
ATOM 1437 O O . ALA A 1 190 ? 7.607 26.629 -12.436 1.00 79.25 190 ALA A O 1
ATOM 1438 N N . LEU A 1 191 ? 6.723 28.532 -11.621 1.00 85.88 191 LEU A N 1
ATOM 1439 C CA . LEU A 1 191 ? 7.276 29.426 -12.625 1.00 85.88 191 LEU A CA 1
ATOM 1440 C C . LEU A 1 191 ? 8.801 29.517 -12.514 1.00 85.88 191 LEU A C 1
ATOM 1442 O O . LEU A 1 191 ? 9.474 29.408 -13.530 1.00 85.88 191 LEU A O 1
ATOM 1446 N N . ILE A 1 192 ? 9.355 29.610 -11.300 1.00 88.06 192 ILE A N 1
ATOM 1447 C CA . ILE A 1 192 ? 10.809 29.572 -11.073 1.00 88.06 192 ILE A CA 1
ATOM 1448 C C . ILE A 1 192 ? 11.392 28.244 -11.563 1.00 88.06 192 ILE A C 1
ATOM 1450 O O . ILE A 1 192 ? 12.364 28.257 -12.310 1.00 88.06 192 ILE A O 1
ATOM 1454 N N . GLY A 1 193 ? 10.788 27.108 -11.200 1.00 88.12 193 GLY A N 1
ATOM 1455 C CA . GLY A 1 193 ? 11.237 25.793 -11.663 1.00 88.12 193 GLY A CA 1
ATOM 1456 C C . GLY A 1 193 ? 11.160 25.653 -13.184 1.00 88.12 193 GLY A C 1
ATOM 1457 O O . GLY A 1 193 ? 12.074 25.119 -13.800 1.00 88.12 193 GLY A O 1
ATOM 1458 N N . THR A 1 194 ? 10.111 26.202 -13.798 1.00 90.69 194 THR A N 1
ATOM 1459 C CA . THR A 1 194 ? 9.912 26.185 -15.253 1.00 90.69 194 THR A CA 1
ATOM 1460 C C . THR A 1 194 ? 10.931 27.066 -15.974 1.00 90.69 194 THR A C 1
ATOM 1462 O O . THR A 1 194 ? 11.533 26.633 -16.950 1.00 90.69 194 THR A O 1
ATOM 1465 N N . VAL A 1 195 ? 11.180 28.281 -15.478 1.00 94.25 195 VAL A N 1
ATOM 1466 C CA . VAL A 1 195 ? 12.203 29.187 -16.024 1.00 94.25 195 VAL A CA 1
ATOM 1467 C C . VAL A 1 195 ? 13.598 28.591 -15.858 1.00 94.25 195 VAL A C 1
ATOM 1469 O O . VAL A 1 195 ? 14.388 28.653 -16.792 1.00 94.25 195 VAL A O 1
ATOM 1472 N N . LEU A 1 196 ? 13.897 27.976 -14.710 1.00 95.19 196 LEU A N 1
ATOM 1473 C CA . LEU A 1 196 ? 15.168 27.291 -14.479 1.00 95.19 196 LEU A CA 1
ATOM 1474 C C . LEU A 1 196 ? 15.345 26.118 -15.450 1.00 95.19 196 LEU A C 1
ATOM 1476 O O . LEU A 1 196 ? 16.399 25.990 -16.065 1.00 95.19 196 LEU A O 1
ATOM 1480 N N . LEU A 1 197 ? 14.305 25.296 -15.622 1.00 93.88 197 LEU A N 1
ATOM 1481 C CA . LEU A 1 197 ? 14.314 24.161 -16.540 1.00 93.88 197 LEU A CA 1
ATOM 1482 C C . LEU A 1 197 ? 14.521 24.620 -17.986 1.00 93.88 197 LEU A C 1
ATOM 1484 O O . LEU A 1 197 ? 15.408 24.108 -18.661 1.00 93.88 197 LEU A O 1
ATOM 1488 N N . PHE A 1 198 ? 13.754 25.609 -18.455 1.00 94.50 198 PHE A N 1
ATOM 1489 C CA . PHE A 1 198 ? 13.919 26.152 -19.804 1.00 94.50 198 PHE A CA 1
ATOM 1490 C C . PHE A 1 198 ? 15.252 26.871 -19.984 1.00 94.50 198 PHE A C 1
ATOM 1492 O O . PHE A 1 198 ? 15.841 26.772 -21.053 1.00 94.50 198 PHE A O 1
ATOM 1499 N N . GLY A 1 199 ? 15.756 27.549 -18.953 1.00 94.81 199 GLY A N 1
ATOM 1500 C CA . GLY A 1 199 ? 17.081 28.161 -18.963 1.00 94.81 199 GLY A CA 1
ATOM 1501 C C . GLY A 1 199 ? 18.185 27.116 -19.102 1.00 94.81 199 GLY A C 1
ATOM 1502 O O . GLY A 1 199 ? 19.053 27.258 -19.957 1.00 94.81 199 GLY A O 1
ATOM 1503 N N . MET A 1 200 ? 18.119 26.027 -18.330 1.00 90.88 200 MET A N 1
ATOM 1504 C CA . MET A 1 200 ? 19.042 24.897 -18.467 1.00 90.88 200 MET A CA 1
ATOM 1505 C C . MET A 1 200 ? 18.925 24.229 -19.836 1.00 90.88 200 MET A C 1
ATOM 1507 O O . MET A 1 200 ? 19.944 23.937 -20.450 1.00 90.88 200 MET A O 1
ATOM 1511 N N . PHE A 1 201 ? 17.709 24.035 -20.345 1.00 87.38 201 PHE A N 1
ATOM 1512 C CA . PHE A 1 201 ? 17.487 23.455 -21.667 1.00 87.38 201 PHE A CA 1
ATOM 1513 C C . PHE A 1 201 ? 18.041 24.354 -22.784 1.00 87.38 201 PHE A C 1
ATOM 1515 O O . PHE A 1 201 ? 18.737 23.881 -23.674 1.00 87.38 201 PHE A O 1
ATOM 1522 N N . ALA A 1 202 ? 17.812 25.666 -22.703 1.00 88.94 202 ALA A N 1
ATOM 1523 C CA . ALA A 1 202 ? 18.339 26.649 -23.648 1.00 88.94 202 ALA A CA 1
ATOM 1524 C C . ALA A 1 202 ? 19.868 26.761 -23.602 1.00 88.94 202 ALA A C 1
ATOM 1526 O O . ALA A 1 202 ? 20.479 27.020 -24.632 1.00 88.94 202 ALA A O 1
ATOM 1527 N N . LEU A 1 203 ? 20.483 26.550 -22.434 1.00 86.88 203 LEU A N 1
ATOM 1528 C CA . LEU A 1 203 ? 21.937 26.442 -22.294 1.00 86.88 203 LEU A CA 1
ATOM 1529 C C . LEU A 1 203 ? 22.470 25.104 -22.822 1.00 86.88 203 LEU A C 1
ATOM 1531 O O . LEU A 1 203 ? 23.574 25.071 -23.358 1.00 86.88 203 LEU A O 1
ATOM 1535 N N . ALA A 1 204 ? 21.694 24.024 -22.710 1.00 80.12 204 ALA A N 1
ATOM 1536 C CA . ALA A 1 204 ? 22.061 22.703 -23.208 1.00 80.12 204 ALA A CA 1
ATOM 1537 C C . ALA A 1 204 ? 21.992 22.598 -24.743 1.00 80.12 204 ALA A C 1
ATOM 1539 O O . ALA A 1 204 ? 22.842 21.939 -25.323 1.00 80.12 204 ALA A O 1
ATOM 1540 N N . ILE A 1 205 ? 21.050 23.278 -25.412 1.00 76.75 205 ILE A N 1
ATOM 1541 C CA . ILE A 1 205 ? 20.904 23.261 -26.885 1.00 76.75 205 ILE A CA 1
ATOM 1542 C C . ILE A 1 205 ? 22.187 23.667 -27.649 1.00 76.75 205 ILE A C 1
ATOM 1544 O O . ILE A 1 205 ? 22.543 22.992 -28.605 1.00 76.75 205 ILE A O 1
ATOM 1548 N N . PRO A 1 206 ? 22.906 24.752 -27.310 1.00 70.31 206 PRO A N 1
ATOM 1549 C CA . PRO A 1 206 ? 24.169 25.083 -27.975 1.00 70.31 206 PRO A CA 1
ATOM 1550 C C . PRO A 1 206 ? 25.349 24.231 -27.480 1.00 70.31 206 PRO A C 1
ATOM 1552 O O . PRO A 1 206 ? 26.385 24.190 -28.137 1.00 70.31 206 PRO A O 1
ATOM 1555 N N . LEU A 1 207 ? 25.195 23.565 -26.330 1.00 66.75 207 LEU A N 1
ATOM 1556 C CA . LEU A 1 207 ? 26.110 22.553 -25.794 1.00 66.75 207 LEU A CA 1
ATOM 1557 C C . LEU A 1 207 ? 25.761 21.146 -26.286 1.00 66.75 207 LEU A C 1
ATOM 1559 O O . LEU A 1 207 ? 26.272 20.181 -25.717 1.00 66.75 207 LEU A O 1
ATOM 1563 N N . ASP A 1 208 ? 24.914 21.031 -27.314 1.00 53.56 208 ASP A N 1
ATOM 1564 C CA . ASP A 1 208 ? 24.644 19.790 -28.024 1.00 53.56 208 ASP A CA 1
ATOM 1565 C C . ASP A 1 208 ? 25.975 19.340 -28.639 1.00 53.56 208 ASP A C 1
ATOM 1567 O O . ASP A 1 208 ? 26.339 19.661 -29.772 1.00 53.56 208 ASP A O 1
ATOM 1571 N N . ILE A 1 209 ? 26.763 18.640 -27.809 1.00 55.09 209 ILE A N 1
ATOM 1572 C CA . ILE A 1 209 ? 27.738 17.650 -28.233 1.00 55.09 209 ILE A CA 1
ATOM 1573 C C . ILE A 1 209 ? 26.973 16.919 -29.305 1.00 55.09 209 ILE A C 1
ATOM 1575 O O . ILE A 1 209 ? 25.914 16.392 -28.962 1.00 55.09 209 ILE A O 1
ATOM 1579 N N . PRO A 1 210 ? 27.414 16.952 -30.570 1.00 51.12 210 PRO A N 1
ATOM 1580 C CA . PRO A 1 210 ? 26.659 16.315 -31.612 1.00 51.12 210 PRO A CA 1
ATOM 1581 C C . PRO A 1 210 ? 26.385 14.895 -31.130 1.00 51.12 210 PRO A C 1
ATOM 1583 O O . PRO A 1 210 ? 27.265 14.042 -31.142 1.00 51.12 210 PRO A O 1
ATOM 1586 N N . ALA A 1 211 ? 25.125 14.639 -30.784 1.00 52.56 211 ALA A N 1
ATOM 1587 C CA . ALA A 1 211 ? 24.521 13.337 -30.921 1.00 52.56 211 ALA A CA 1
ATOM 1588 C C . ALA A 1 211 ? 24.338 13.075 -32.425 1.00 52.56 211 ALA A C 1
ATOM 1590 O O . ALA A 1 211 ? 23.369 12.470 -32.856 1.00 52.56 211 ALA A O 1
ATOM 1591 N N . GLY A 1 212 ? 25.213 13.609 -33.286 1.00 49.62 212 GLY A N 1
ATOM 1592 C CA . GLY A 1 212 ? 26.297 12.752 -33.740 1.00 49.62 212 GLY A CA 1
ATOM 1593 C C . GLY A 1 212 ? 25.815 11.504 -34.442 1.00 49.62 212 GLY A C 1
ATOM 1594 O O . GLY A 1 212 ? 26.536 10.521 -34.510 1.00 49.62 212 GLY A O 1
ATOM 1595 N N . MET A 1 213 ? 24.660 11.586 -35.095 1.00 50.44 213 MET A N 1
ATOM 1596 C CA . MET A 1 213 ? 24.496 11.060 -36.436 1.00 50.44 213 MET A CA 1
ATOM 1597 C C . MET A 1 213 ? 25.509 11.772 -37.354 1.00 50.44 213 MET A C 1
ATOM 1599 O O . MET A 1 213 ? 25.147 12.437 -38.322 1.00 50.44 213 MET A O 1
ATOM 1603 N N . THR A 1 214 ? 26.810 11.664 -37.059 1.00 49.50 214 THR A N 1
ATOM 1604 C CA . THR A 1 214 ? 27.905 11.912 -37.996 1.00 49.50 214 THR A CA 1
ATOM 1605 C C . THR A 1 214 ? 27.876 10.775 -38.994 1.00 49.50 214 THR A C 1
ATOM 1607 O O . THR A 1 214 ? 28.658 9.837 -38.976 1.00 49.50 214 THR A O 1
ATOM 1610 N N . SER A 1 215 ? 26.870 10.854 -39.843 1.00 49.94 215 SER A N 1
ATOM 1611 C CA . SER A 1 215 ? 26.627 9.963 -40.949 1.00 49.94 215 SER A CA 1
ATOM 1612 C C . SER A 1 215 ? 25.935 10.771 -42.041 1.00 49.94 215 SER A C 1
ATOM 1614 O O . SER A 1 215 ? 24.993 10.320 -42.682 1.00 49.94 215 SER A O 1
ATOM 1616 N N . ALA A 1 216 ? 26.426 11.990 -42.284 1.00 51.91 216 ALA A N 1
ATOM 1617 C CA . ALA A 1 216 ? 26.031 12.761 -43.460 1.00 51.91 216 ALA A CA 1
ATOM 1618 C C . ALA A 1 216 ? 26.335 11.996 -44.770 1.00 51.91 216 ALA A C 1
ATOM 1620 O O . ALA A 1 216 ? 25.787 12.340 -45.808 1.00 51.91 216 ALA A O 1
ATOM 1621 N N . ASN A 1 217 ? 27.167 10.941 -44.709 1.00 57.50 217 ASN A N 1
ATOM 1622 C CA . ASN A 1 217 ? 27.467 10.027 -45.816 1.00 57.50 217 ASN A CA 1
ATOM 1623 C C . ASN A 1 217 ? 27.463 8.525 -45.442 1.00 57.50 217 ASN A C 1
ATOM 1625 O O . ASN A 1 217 ? 27.812 7.710 -46.292 1.00 57.50 217 ASN A O 1
ATOM 1629 N N . GLY A 1 218 ? 27.130 8.146 -44.204 1.00 69.88 218 GLY A N 1
ATOM 1630 C CA . GLY A 1 218 ? 27.172 6.749 -43.749 1.00 69.88 218 GLY A CA 1
ATOM 1631 C C . GLY A 1 218 ? 25.792 6.084 -43.711 1.00 69.88 218 GLY A C 1
ATOM 1632 O O . GLY A 1 218 ? 24.757 6.734 -43.880 1.00 69.88 218 GLY A O 1
ATOM 1633 N N . SER A 1 219 ? 25.794 4.783 -43.476 1.00 85.94 219 SER A N 1
ATOM 1634 C CA . SER A 1 219 ? 24.659 3.968 -43.038 1.00 85.94 219 SER A CA 1
ATOM 1635 C C . SER A 1 219 ? 24.839 3.588 -41.563 1.00 85.94 219 SER A C 1
ATOM 1637 O O . SER A 1 219 ? 25.822 3.971 -40.926 1.00 85.94 219 SER A O 1
ATOM 1639 N N . ALA A 1 220 ? 23.894 2.859 -40.977 1.00 90.12 220 ALA A N 1
ATOM 1640 C CA . ALA A 1 220 ? 24.063 2.342 -39.624 1.00 90.12 220 ALA A CA 1
ATOM 1641 C C . ALA A 1 220 ? 23.370 0.998 -39.415 1.00 90.12 220 ALA A C 1
ATOM 1643 O O . ALA A 1 220 ? 22.363 0.683 -40.051 1.00 90.12 220 ALA A O 1
ATOM 1644 N N . ILE A 1 221 ? 23.885 0.249 -38.448 1.00 92.25 221 ILE A N 1
ATOM 1645 C CA . ILE A 1 221 ? 23.234 -0.932 -37.894 1.00 92.25 221 ILE A CA 1
ATOM 1646 C C . ILE A 1 221 ? 22.722 -0.589 -36.506 1.00 92.25 221 ILE A C 1
ATOM 1648 O O . ILE A 1 221 ? 23.442 -0.029 -35.679 1.00 92.25 221 ILE A O 1
ATOM 1652 N N . ARG A 1 222 ? 21.464 -0.939 -36.247 1.00 93.38 222 ARG A N 1
ATOM 1653 C CA . ARG A 1 222 ? 20.896 -0.948 -34.902 1.00 93.38 222 ARG A CA 1
ATOM 1654 C C . ARG A 1 222 ? 20.789 -2.371 -34.409 1.00 93.38 222 ARG A C 1
ATOM 1656 O O . ARG A 1 222 ? 20.102 -3.164 -35.040 1.00 93.38 222 ARG A O 1
ATOM 1663 N N . VAL A 1 223 ? 21.412 -2.681 -33.281 1.00 93.69 223 VAL A N 1
ATOM 1664 C CA . VAL A 1 223 ? 21.273 -3.997 -32.648 1.00 93.69 223 VAL A CA 1
ATOM 1665 C C . VAL A 1 223 ? 20.249 -3.874 -31.533 1.00 93.69 223 VAL A C 1
ATOM 1667 O O . VAL A 1 223 ? 20.485 -3.176 -30.553 1.00 93.69 223 VAL A O 1
ATOM 1670 N N . ALA A 1 224 ? 19.098 -4.516 -31.709 1.00 92.69 224 ALA A N 1
ATOM 1671 C CA . ALA A 1 224 ? 18.021 -4.561 -30.733 1.00 92.69 224 ALA A CA 1
ATOM 1672 C C . ALA A 1 224 ? 17.955 -5.958 -30.113 1.00 92.69 224 ALA A C 1
ATOM 1674 O O . ALA A 1 224 ? 17.634 -6.942 -30.788 1.00 92.69 224 ALA A O 1
ATOM 1675 N N . LEU A 1 225 ? 18.232 -6.028 -28.814 1.00 91.50 225 LEU A N 1
ATOM 1676 C CA . LEU A 1 225 ? 18.102 -7.249 -28.032 1.00 91.50 225 LEU A CA 1
ATOM 1677 C C . LEU A 1 225 ? 16.945 -7.100 -27.057 1.00 91.50 225 LEU A C 1
ATOM 1679 O O . LEU A 1 225 ? 16.898 -6.139 -26.291 1.00 91.50 225 LEU A O 1
ATOM 1683 N N . ASP A 1 226 ? 16.045 -8.075 -27.061 1.00 89.38 226 ASP A N 1
ATOM 1684 C CA . ASP A 1 226 ? 15.028 -8.238 -26.029 1.00 89.38 226 ASP A CA 1
ATOM 1685 C C . ASP A 1 226 ? 14.857 -9.730 -25.728 1.00 89.38 226 ASP A C 1
ATOM 1687 O O . ASP A 1 226 ? 14.019 -10.416 -26.315 1.00 89.38 226 ASP A O 1
ATOM 1691 N N . LEU A 1 227 ? 15.678 -10.242 -24.813 1.00 89.00 227 LEU A N 1
ATOM 1692 C CA . LEU A 1 227 ? 15.686 -11.655 -24.442 1.00 89.00 227 LEU A CA 1
ATOM 1693 C C . LEU A 1 227 ? 15.891 -11.855 -22.939 1.00 89.00 227 LEU A C 1
ATOM 1695 O O . LEU A 1 227 ? 16.156 -10.923 -22.174 1.00 89.00 227 LEU A O 1
ATOM 1699 N N . LYS A 1 228 ? 15.742 -13.104 -22.510 1.00 83.94 228 LYS A N 1
ATOM 1700 C CA . LYS A 1 228 ? 16.196 -13.568 -21.202 1.00 83.94 228 LYS A CA 1
ATOM 1701 C C . LYS A 1 228 ? 17.385 -14.485 -21.440 1.00 83.94 228 LYS A C 1
ATOM 1703 O O . LYS A 1 228 ? 17.273 -15.386 -22.261 1.00 83.94 228 LYS A O 1
ATOM 1708 N N . GLY A 1 229 ? 18.494 -14.266 -20.732 1.00 79.88 229 GLY A N 1
ATOM 1709 C CA . GLY A 1 229 ? 19.593 -15.232 -20.758 1.00 79.88 229 GLY A CA 1
ATOM 1710 C C . GLY A 1 229 ? 19.117 -16.603 -20.277 1.00 79.88 229 GLY A C 1
ATOM 1711 O O . GLY A 1 229 ? 18.054 -16.714 -19.656 1.00 79.88 229 GLY A O 1
ATOM 1712 N N . LYS A 1 230 ? 19.885 -17.665 -20.515 1.00 83.00 230 LYS A N 1
ATOM 1713 C CA . LYS A 1 230 ? 19.544 -18.962 -19.916 1.00 83.00 230 LYS A CA 1
ATOM 1714 C C . LYS A 1 230 ? 19.638 -18.862 -18.394 1.00 83.00 230 LYS A C 1
ATOM 1716 O O . LYS A 1 230 ? 20.202 -17.909 -17.854 1.00 83.00 230 LYS A O 1
ATOM 1721 N N . ILE A 1 231 ? 19.024 -19.796 -17.681 1.00 78.25 231 ILE A N 1
ATOM 1722 C CA . ILE A 1 231 ? 18.965 -19.732 -16.220 1.00 78.25 231 ILE A CA 1
ATOM 1723 C C . ILE A 1 231 ? 20.137 -20.504 -15.631 1.00 78.25 231 ILE A C 1
ATOM 1725 O O . ILE A 1 231 ? 20.315 -21.689 -15.906 1.00 78.25 231 ILE A O 1
ATOM 1729 N N . SER A 1 232 ? 20.911 -19.822 -14.794 1.00 75.62 232 SER A N 1
ATOM 1730 C CA . SER A 1 232 ? 21.818 -20.452 -13.847 1.00 75.62 232 SER A CA 1
ATOM 1731 C C . SER A 1 232 ? 20.993 -20.866 -12.632 1.00 75.62 232 SER A C 1
ATOM 1733 O O . SER A 1 232 ? 20.532 -20.028 -11.849 1.00 75.62 232 SER A O 1
ATOM 1735 N N . VAL A 1 233 ? 20.718 -22.164 -12.518 1.00 66.19 233 VAL A N 1
ATOM 1736 C CA . VAL A 1 233 ? 19.931 -22.705 -11.405 1.00 66.19 233 VAL A CA 1
ATOM 1737 C C . VAL A 1 233 ? 20.732 -22.533 -10.117 1.00 66.19 233 VAL A C 1
ATOM 1739 O O . VAL A 1 233 ? 21.900 -22.921 -10.048 1.00 66.19 233 VAL A O 1
ATOM 1742 N N . ALA A 1 234 ? 20.108 -21.969 -9.080 1.00 61.56 234 ALA A N 1
ATOM 1743 C CA . ALA A 1 234 ? 20.740 -21.865 -7.772 1.00 61.56 234 ALA A CA 1
ATOM 1744 C C . ALA A 1 234 ? 21.140 -23.266 -7.273 1.00 61.56 234 ALA A C 1
ATOM 1746 O O . ALA A 1 234 ? 20.341 -24.204 -7.312 1.00 61.56 234 ALA A O 1
ATOM 1747 N N . ALA A 1 235 ? 22.384 -23.417 -6.809 1.00 60.28 235 ALA A N 1
ATOM 1748 C CA . ALA A 1 235 ? 22.862 -24.689 -6.280 1.00 60.28 235 ALA A CA 1
ATOM 1749 C C . ALA A 1 235 ? 21.943 -25.163 -5.141 1.00 60.28 235 ALA A C 1
ATOM 1751 O O . ALA A 1 235 ? 21.678 -24.409 -4.201 1.00 60.28 235 ALA A O 1
ATOM 1752 N N . ILE A 1 236 ? 21.470 -26.412 -5.215 1.00 60.00 236 ILE A N 1
ATOM 1753 C CA . ILE A 1 236 ? 20.661 -27.014 -4.149 1.00 60.00 236 ILE A CA 1
ATOM 1754 C C . ILE A 1 236 ? 21.501 -26.990 -2.862 1.00 60.00 236 ILE A C 1
ATOM 1756 O O . ILE A 1 236 ? 22.607 -27.545 -2.860 1.00 60.00 236 ILE A O 1
ATOM 1760 N N . PRO A 1 237 ? 21.019 -26.372 -1.767 1.00 63.97 237 PRO A N 1
ATOM 1761 C CA . PRO A 1 237 ? 21.749 -26.364 -0.509 1.00 63.97 237 PRO A CA 1
ATOM 1762 C C . PRO A 1 237 ? 22.073 -27.800 -0.060 1.00 63.97 237 PRO A C 1
ATOM 1764 O O . PRO A 1 237 ? 21.203 -28.677 -0.135 1.00 63.97 237 PRO A O 1
ATOM 1767 N N . PRO A 1 238 ? 23.301 -28.074 0.415 1.00 58.47 238 PRO A N 1
ATOM 1768 C CA . PRO A 1 238 ? 23.698 -29.422 0.803 1.00 58.47 238 PRO A CA 1
ATOM 1769 C C . PRO A 1 238 ? 22.776 -29.959 1.910 1.00 58.47 238 PRO A C 1
ATOM 1771 O O . PRO A 1 238 ? 22.638 -29.343 2.964 1.00 58.47 238 PRO A O 1
ATOM 1774 N N . GLY A 1 239 ? 22.144 -31.112 1.662 1.00 64.62 239 GLY A N 1
ATOM 1775 C CA . GLY A 1 239 ? 21.231 -31.782 2.600 1.00 64.62 239 GLY A CA 1
ATOM 1776 C C . GLY A 1 239 ? 19.738 -31.722 2.244 1.00 64.62 239 GLY A C 1
ATOM 1777 O O . GLY A 1 239 ? 18.945 -32.374 2.921 1.00 64.62 239 GLY A O 1
ATOM 1778 N N . MET A 1 240 ? 19.336 -31.008 1.186 1.00 60.50 240 MET A N 1
ATOM 1779 C CA . MET A 1 240 ? 17.961 -31.060 0.666 1.00 60.50 240 MET A CA 1
ATOM 1780 C C . MET A 1 240 ? 17.810 -32.113 -0.438 1.00 60.50 240 MET A C 1
ATOM 1782 O O . MET A 1 240 ? 18.563 -32.124 -1.408 1.00 60.50 240 MET A O 1
ATOM 1786 N N . THR A 1 241 ? 16.800 -32.976 -0.311 1.00 67.69 241 THR A N 1
ATOM 1787 C CA . THR A 1 241 ? 16.323 -33.851 -1.392 1.00 67.69 241 THR A CA 1
ATOM 1788 C C . THR A 1 241 ? 15.017 -33.285 -1.929 1.00 67.69 241 THR A C 1
ATOM 1790 O O . THR A 1 241 ? 14.081 -33.023 -1.173 1.00 67.69 241 THR A O 1
ATOM 1793 N N . LEU A 1 242 ? 14.972 -33.041 -3.235 1.00 69.38 242 LEU A N 1
ATOM 1794 C CA . LEU A 1 242 ? 13.758 -32.594 -3.902 1.00 69.38 242 LEU A CA 1
ATOM 1795 C C . LEU A 1 242 ? 12.816 -33.785 -4.152 1.00 69.38 242 LEU A C 1
ATOM 1797 O O . LEU A 1 242 ? 13.302 -34.881 -4.443 1.00 69.38 242 LEU A O 1
ATOM 1801 N N . PRO A 1 243 ? 11.486 -33.592 -4.057 1.00 72.75 243 PRO A N 1
ATOM 1802 C CA . PRO A 1 243 ? 10.527 -34.611 -4.459 1.00 72.75 243 PRO A CA 1
ATOM 1803 C C . PRO A 1 243 ? 10.691 -34.970 -5.943 1.00 72.75 243 PRO A C 1
ATOM 1805 O O . PRO A 1 243 ? 11.055 -34.128 -6.764 1.00 72.75 243 PRO A O 1
ATOM 1808 N N . GLU A 1 244 ? 10.401 -36.219 -6.298 1.00 68.56 244 GLU A N 1
ATOM 1809 C CA . GLU A 1 244 ? 10.493 -36.698 -7.680 1.00 68.56 244 GLU A CA 1
ATOM 1810 C C . GLU A 1 244 ? 9.550 -35.883 -8.592 1.00 68.56 244 GLU A C 1
ATOM 1812 O O . GLU A 1 244 ? 8.355 -35.764 -8.320 1.00 68.56 244 GLU A O 1
ATOM 1817 N N . GLY A 1 245 ? 10.100 -35.260 -9.643 1.00 66.31 245 GLY A N 1
ATOM 1818 C CA . GLY A 1 245 ? 9.362 -34.378 -10.564 1.00 66.31 245 GLY A CA 1
ATOM 1819 C C . GLY A 1 245 ? 9.293 -32.896 -10.164 1.00 66.31 245 GLY A C 1
ATOM 1820 O O . GLY A 1 245 ? 8.646 -32.109 -10.855 1.00 66.31 245 GLY A O 1
ATOM 1821 N N . ALA A 1 246 ? 9.947 -32.495 -9.072 1.00 64.19 246 ALA A N 1
ATOM 1822 C CA . ALA A 1 246 ? 10.037 -31.102 -8.654 1.00 64.19 246 ALA A CA 1
ATOM 1823 C C . ALA A 1 246 ? 10.983 -30.288 -9.560 1.00 64.19 246 ALA A C 1
ATOM 1825 O O . ALA A 1 246 ? 12.145 -30.640 -9.753 1.00 64.19 246 ALA A O 1
ATOM 1826 N N . ASP A 1 247 ? 10.478 -29.175 -10.091 1.00 66.00 247 ASP A N 1
ATOM 1827 C CA . ASP A 1 247 ? 11.230 -28.244 -10.933 1.00 66.00 247 ASP A CA 1
ATOM 1828 C C . ASP A 1 247 ? 12.094 -27.326 -10.052 1.00 66.00 247 ASP A C 1
ATOM 1830 O O . ASP A 1 247 ? 11.580 -26.444 -9.355 1.00 66.00 247 ASP A O 1
ATOM 1834 N N . VAL A 1 248 ? 13.407 -27.578 -10.049 1.00 66.19 248 VAL A N 1
ATOM 1835 C CA . VAL A 1 248 ? 14.403 -26.873 -9.222 1.00 66.19 248 VAL A CA 1
ATOM 1836 C C . VAL A 1 248 ? 14.326 -25.359 -9.434 1.00 66.19 248 VAL A C 1
ATOM 1838 O O . VAL A 1 248 ? 14.404 -24.597 -8.471 1.00 66.19 248 VAL A O 1
ATOM 1841 N N . GLU A 1 249 ? 14.095 -24.931 -10.676 1.00 65.06 249 GLU A N 1
ATOM 1842 C CA . GLU A 1 249 ? 14.013 -23.528 -11.075 1.00 65.06 249 GLU A CA 1
ATOM 1843 C C . GLU A 1 249 ? 12.795 -22.833 -10.454 1.00 65.06 249 GLU A C 1
ATOM 1845 O O . GLU A 1 249 ? 12.899 -21.727 -9.925 1.00 65.06 249 GLU A O 1
ATOM 1850 N N . LYS A 1 250 ? 11.637 -23.502 -10.440 1.00 64.94 250 LYS A N 1
ATOM 1851 C CA . LYS A 1 250 ? 10.411 -22.953 -9.834 1.00 64.94 250 LYS A CA 1
ATOM 1852 C C . LYS A 1 250 ? 10.477 -22.870 -8.315 1.00 64.94 250 LYS A C 1
ATOM 1854 O O . LYS A 1 250 ? 9.763 -22.060 -7.728 1.00 64.94 250 LYS A O 1
ATOM 1859 N N . ILE A 1 251 ? 11.271 -23.733 -7.684 1.00 62.00 251 ILE A N 1
ATOM 1860 C CA . ILE A 1 251 ? 11.328 -23.860 -6.223 1.00 62.00 251 ILE A CA 1
ATOM 1861 C C . ILE A 1 251 ? 12.380 -22.933 -5.626 1.00 62.00 251 ILE A C 1
ATOM 1863 O O . ILE A 1 251 ? 12.104 -22.261 -4.634 1.00 62.00 251 ILE A O 1
ATOM 1867 N N . PHE A 1 252 ? 13.571 -22.892 -6.218 1.00 63.62 252 PHE A N 1
ATOM 1868 C CA . PHE A 1 252 ? 14.695 -22.126 -5.680 1.00 63.62 252 PHE A CA 1
ATOM 1869 C C . PHE A 1 252 ? 14.954 -20.819 -6.430 1.00 63.62 252 PHE A C 1
ATOM 1871 O O . PHE A 1 252 ? 15.718 -19.985 -5.946 1.00 63.62 252 PHE A O 1
ATOM 1878 N N . GLY A 1 253 ? 14.295 -20.608 -7.572 1.00 64.75 253 GLY A N 1
ATOM 1879 C CA . GLY A 1 253 ? 14.649 -19.533 -8.487 1.00 64.75 253 GLY A CA 1
ATOM 1880 C C . GLY A 1 253 ? 16.004 -19.781 -9.158 1.00 64.75 253 GLY A C 1
ATOM 1881 O O . GLY A 1 253 ? 16.689 -20.778 -8.919 1.00 64.75 253 GLY A O 1
ATOM 1882 N N . GLY A 1 254 ? 16.397 -18.848 -10.016 1.00 72.31 254 GLY A N 1
ATOM 1883 C CA . GLY A 1 254 ? 17.701 -18.841 -10.663 1.00 72.31 254 GLY A CA 1
ATOM 1884 C C . GLY A 1 254 ? 18.031 -17.447 -11.176 1.00 72.31 254 GLY A C 1
ATOM 1885 O O . GLY A 1 254 ? 17.134 -16.628 -11.398 1.00 72.31 254 GLY A O 1
ATOM 1886 N N . GLU A 1 255 ? 19.321 -17.175 -11.330 1.00 80.25 255 GLU A N 1
ATOM 1887 C CA . GLU A 1 255 ? 19.798 -15.937 -11.942 1.00 80.25 255 GLU A CA 1
ATOM 1888 C C . GLU A 1 255 ? 19.926 -16.165 -13.449 1.00 80.25 255 GLU A C 1
ATOM 1890 O O . GLU A 1 255 ? 20.429 -17.204 -13.883 1.00 80.25 255 GLU A O 1
ATOM 1895 N N . HIS A 1 256 ? 19.477 -15.218 -14.271 1.00 85.50 256 HIS A N 1
ATOM 1896 C CA . HIS A 1 256 ? 19.749 -15.302 -15.702 1.00 85.50 256 HIS A CA 1
ATOM 1897 C C . HIS A 1 256 ? 21.232 -15.014 -15.965 1.00 85.50 256 HIS A C 1
ATOM 1899 O O . HIS A 1 256 ? 21.820 -14.108 -15.367 1.00 85.50 256 HIS A O 1
ATOM 1905 N N . TYR A 1 257 ? 21.838 -15.759 -16.887 1.00 88.06 257 TYR A N 1
ATOM 1906 C CA . TYR A 1 257 ? 23.168 -15.426 -17.382 1.00 88.06 257 TYR A CA 1
ATOM 1907 C C . TYR A 1 257 ? 23.142 -14.045 -18.068 1.00 88.06 257 TYR A C 1
ATOM 1909 O O . TYR A 1 257 ? 22.155 -13.693 -18.727 1.00 88.06 257 TYR A O 1
ATOM 1917 N N . PRO A 1 258 ? 24.212 -13.240 -17.930 1.00 91.38 258 PRO A N 1
ATOM 1918 C CA . PRO A 1 258 ? 24.424 -12.076 -18.780 1.00 91.38 258 PRO A CA 1
ATOM 1919 C C . PRO A 1 258 ? 24.452 -12.474 -20.257 1.00 91.38 258 PRO A C 1
ATOM 1921 O O . PRO A 1 258 ? 24.869 -13.579 -20.596 1.00 91.38 258 PRO A O 1
ATOM 1924 N N . VAL A 1 259 ? 24.044 -11.553 -21.126 1.00 94.06 259 VAL A N 1
ATOM 1925 C CA . VAL A 1 259 ? 24.113 -11.741 -22.577 1.00 94.06 259 VAL A CA 1
ATOM 1926 C C . VAL A 1 259 ? 25.282 -10.936 -23.114 1.00 94.06 259 VAL A C 1
ATOM 1928 O O . VAL A 1 259 ? 25.289 -9.712 -22.992 1.00 94.06 259 VAL A O 1
ATOM 1931 N N . SER A 1 260 ? 26.246 -11.618 -23.718 1.00 96.12 260 SER A N 1
ATOM 1932 C CA . SER A 1 260 ? 27.359 -11.007 -24.434 1.00 96.12 260 SER A CA 1
ATOM 1933 C C . SER A 1 260 ? 27.133 -11.091 -25.938 1.00 96.12 260 SER A C 1
ATOM 1935 O O . SER A 1 260 ? 26.713 -12.133 -26.446 1.00 96.12 260 SER A O 1
ATOM 1937 N N . ILE A 1 261 ? 27.432 -10.013 -26.658 1.00 96.31 261 ILE A N 1
ATOM 1938 C CA . ILE A 1 261 ? 27.357 -9.969 -28.119 1.00 96.31 261 ILE A CA 1
ATOM 1939 C C . ILE A 1 261 ? 28.661 -9.488 -28.724 1.00 96.31 261 ILE A C 1
ATOM 1941 O O . ILE A 1 261 ? 29.295 -8.574 -28.208 1.00 96.31 261 ILE A O 1
ATOM 1945 N N . ILE A 1 262 ? 29.004 -10.084 -29.860 1.00 97.62 262 ILE A N 1
ATOM 1946 C CA . ILE A 1 262 ? 30.101 -9.647 -30.715 1.00 97.62 262 ILE A CA 1
ATOM 1947 C C . ILE A 1 262 ? 29.527 -9.386 -32.104 1.00 97.62 262 ILE A C 1
ATOM 1949 O O . ILE A 1 262 ? 28.877 -10.266 -32.672 1.00 97.62 262 ILE A O 1
ATOM 1953 N N . LEU A 1 263 ? 29.778 -8.202 -32.661 1.00 97.19 263 LEU A N 1
ATOM 1954 C CA . LEU A 1 263 ? 29.470 -7.891 -34.056 1.00 97.19 263 LEU A CA 1
ATOM 1955 C C . LEU A 1 263 ? 30.760 -7.667 -34.835 1.00 97.19 263 LEU A C 1
ATOM 1957 O O . LEU A 1 263 ? 31.530 -6.756 -34.528 1.00 97.19 263 LEU A O 1
ATOM 1961 N N . VAL A 1 264 ? 30.959 -8.485 -35.862 1.00 97.75 264 VAL A N 1
ATOM 1962 C CA . VAL A 1 264 ? 32.079 -8.399 -36.795 1.00 97.75 264 VAL A CA 1
ATOM 1963 C C . VAL A 1 264 ? 31.562 -7.893 -38.135 1.00 97.75 264 VAL A C 1
ATOM 1965 O O . VAL A 1 264 ? 30.597 -8.439 -38.672 1.00 97.75 264 VAL A O 1
ATOM 1968 N N . VAL A 1 265 ? 32.207 -6.866 -38.681 1.00 96.44 265 VAL A N 1
ATOM 1969 C CA . VAL A 1 265 ? 31.912 -6.290 -39.996 1.00 96.44 265 VAL A CA 1
ATOM 1970 C C . VAL A 1 265 ? 33.198 -6.263 -40.808 1.00 96.44 265 VAL A C 1
ATOM 1972 O O . VAL A 1 265 ? 34.207 -5.733 -40.358 1.00 96.44 265 VAL A O 1
ATOM 1975 N N . ASP A 1 266 ? 33.183 -6.898 -41.979 1.00 96.75 266 ASP A N 1
ATOM 1976 C CA . ASP A 1 266 ? 34.339 -7.036 -42.878 1.00 96.75 266 ASP A CA 1
ATOM 1977 C C . ASP A 1 266 ? 35.605 -7.600 -42.198 1.00 96.75 266 ASP A C 1
ATOM 1979 O O . ASP A 1 266 ? 36.736 -7.305 -42.581 1.00 96.75 266 ASP A O 1
ATOM 1983 N N . GLY A 1 267 ? 35.411 -8.448 -41.182 1.00 95.56 267 GLY A N 1
ATOM 1984 C CA . GLY A 1 267 ? 36.486 -9.057 -40.394 1.00 95.56 267 GLY A CA 1
ATOM 1985 C C . GLY A 1 267 ? 36.960 -8.233 -39.191 1.00 95.56 267 GLY A C 1
ATOM 1986 O O . GLY A 1 267 ? 37.806 -8.720 -38.442 1.00 95.56 267 GLY A O 1
ATOM 1987 N N . GLU A 1 268 ? 36.412 -7.037 -38.964 1.00 96.75 268 GLU A N 1
ATOM 1988 C CA . GLU A 1 268 ? 36.712 -6.183 -37.809 1.00 96.75 268 GLU A CA 1
ATOM 1989 C C . GLU A 1 268 ? 35.586 -6.235 -36.766 1.00 96.75 268 GLU A C 1
ATOM 1991 O O . GLU A 1 268 ? 34.409 -6.086 -37.095 1.00 96.75 268 GLU A O 1
ATOM 1996 N N . THR A 1 269 ? 35.929 -6.439 -35.492 1.00 96.88 269 THR A N 1
ATOM 1997 C CA . THR A 1 269 ? 34.956 -6.379 -34.391 1.00 96.88 269 THR A CA 1
ATOM 1998 C C . THR A 1 269 ? 34.600 -4.927 -34.088 1.00 96.88 269 THR A C 1
ATOM 2000 O O . THR A 1 269 ? 35.440 -4.178 -33.593 1.00 96.88 269 THR A O 1
ATOM 2003 N N . ILE A 1 270 ? 33.347 -4.547 -34.336 1.00 94.81 270 ILE A N 1
ATOM 2004 C CA . ILE A 1 270 ? 32.838 -3.185 -34.103 1.00 94.81 270 ILE A CA 1
ATOM 2005 C C . ILE A 1 270 ? 31.961 -3.067 -32.849 1.00 94.81 270 ILE A C 1
ATOM 2007 O O . ILE A 1 270 ? 31.630 -1.958 -32.436 1.00 94.81 270 ILE A O 1
ATOM 2011 N N . LEU A 1 271 ? 31.576 -4.196 -32.249 1.00 96.25 271 LEU A N 1
ATOM 2012 C CA . LEU A 1 271 ? 30.864 -4.265 -30.973 1.00 96.25 271 LEU A CA 1
ATOM 2013 C C . LEU A 1 271 ? 31.299 -5.522 -30.215 1.00 96.25 271 LEU A C 1
ATOM 2015 O O . LEU A 1 271 ? 31.316 -6.602 -30.804 1.00 96.25 271 LEU A O 1
ATOM 2019 N N . ASP A 1 272 ? 31.615 -5.372 -28.932 1.00 97.25 272 ASP A N 1
ATOM 2020 C CA . ASP A 1 272 ? 31.891 -6.452 -27.977 1.00 97.25 272 ASP A CA 1
ATOM 2021 C C . ASP A 1 272 ? 31.394 -5.990 -26.602 1.00 97.25 272 ASP A C 1
ATOM 2023 O O . ASP A 1 272 ? 32.066 -5.226 -25.912 1.00 97.25 272 ASP A O 1
ATOM 2027 N N . GLU A 1 273 ? 30.161 -6.360 -26.258 1.00 97.12 273 GLU A N 1
ATOM 2028 C CA . GLU A 1 273 ? 29.474 -5.847 -25.069 1.00 97.12 273 GLU A CA 1
ATOM 2029 C C . GLU A 1 273 ? 28.765 -6.952 -24.296 1.00 97.12 273 GLU A C 1
ATOM 2031 O O . GLU A 1 273 ? 28.325 -7.954 -24.860 1.00 97.12 273 GLU A O 1
ATOM 2036 N N . THR A 1 274 ? 28.637 -6.761 -22.980 1.00 95.62 274 THR A N 1
ATOM 2037 C CA . THR A 1 274 ? 27.952 -7.701 -22.081 1.00 95.62 274 THR A CA 1
ATOM 2038 C C . THR A 1 274 ? 26.886 -7.002 -21.249 1.00 95.62 274 THR A C 1
ATOM 2040 O O . THR A 1 274 ? 27.180 -6.160 -20.399 1.00 95.62 274 THR A O 1
ATOM 2043 N N . TYR A 1 275 ? 25.638 -7.427 -21.422 1.00 93.62 275 TYR A N 1
ATOM 2044 C CA . TYR A 1 275 ? 24.472 -6.867 -20.752 1.00 93.62 275 TYR A CA 1
ATOM 2045 C C . TYR A 1 275 ? 23.999 -7.767 -19.617 1.00 93.62 275 TYR A C 1
ATOM 2047 O O . TYR A 1 275 ? 23.824 -8.977 -19.773 1.00 93.62 275 TYR A O 1
ATOM 2055 N N . ARG A 1 276 ? 23.756 -7.163 -18.453 1.00 92.00 276 ARG A N 1
ATOM 2056 C CA . ARG A 1 276 ? 23.259 -7.875 -17.272 1.00 92.00 276 ARG A CA 1
ATOM 2057 C C . ARG A 1 276 ? 21.727 -7.882 -17.231 1.00 92.00 276 ARG A C 1
ATOM 2059 O O . ARG A 1 276 ? 21.118 -6.885 -17.626 1.00 92.00 276 ARG A O 1
ATOM 2066 N N . PRO A 1 277 ? 21.101 -8.952 -16.712 1.00 89.25 277 PRO A N 1
ATOM 2067 C CA . PRO A 1 277 ? 19.661 -8.981 -16.494 1.00 89.25 277 PRO A CA 1
ATOM 2068 C C . PRO A 1 277 ? 19.207 -7.871 -15.546 1.00 89.25 277 PRO A C 1
ATOM 2070 O O . PRO A 1 277 ? 19.887 -7.538 -14.574 1.00 89.25 277 PRO A O 1
ATOM 2073 N N . SER A 1 278 ? 18.030 -7.313 -15.819 1.00 83.31 278 SER A N 1
ATOM 2074 C CA . SER A 1 278 ? 17.360 -6.382 -14.907 1.00 83.31 278 SER A CA 1
ATOM 2075 C C . SER A 1 278 ? 16.696 -7.120 -13.727 1.00 83.31 278 SER A C 1
ATOM 2077 O O . SER A 1 278 ? 16.686 -8.347 -13.672 1.00 83.31 278 SER A O 1
ATOM 2079 N N . GLY A 1 279 ? 16.108 -6.386 -12.777 1.00 77.06 279 GLY A N 1
ATOM 2080 C CA . GLY A 1 279 ? 15.315 -6.967 -11.684 1.00 77.06 279 GLY A CA 1
ATOM 2081 C C . GLY A 1 279 ? 16.104 -7.333 -10.420 1.00 77.06 279 GLY A C 1
ATOM 2082 O O . GLY A 1 279 ? 17.333 -7.349 -10.393 1.00 77.06 279 GLY A O 1
ATOM 2083 N N . VAL A 1 280 ? 15.371 -7.581 -9.330 1.00 68.31 280 VAL A N 1
ATOM 2084 C CA . VAL A 1 280 ? 15.950 -7.988 -8.040 1.00 68.31 280 VAL A CA 1
ATOM 2085 C C . VAL A 1 280 ? 16.381 -9.450 -8.145 1.00 68.31 280 VAL A C 1
ATOM 2087 O O . VAL A 1 280 ? 15.539 -10.314 -8.372 1.00 68.31 280 VAL A O 1
ATOM 2090 N N . GLY A 1 281 ? 17.679 -9.716 -7.979 1.00 64.12 281 GLY A N 1
ATOM 2091 C CA . GLY A 1 281 ? 18.246 -11.062 -8.120 1.00 64.12 281 GLY A CA 1
ATOM 2092 C C . GLY A 1 281 ? 18.441 -11.513 -9.572 1.00 64.12 281 GLY A C 1
ATOM 2093 O O . GLY A 1 281 ? 18.332 -12.700 -9.846 1.00 64.12 281 GLY A O 1
ATOM 2094 N N . SER A 1 282 ? 18.672 -10.584 -10.512 1.00 72.94 282 SER A N 1
ATOM 2095 C CA . SER A 1 282 ? 19.033 -10.894 -11.912 1.00 72.94 282 SER A CA 1
ATOM 2096 C C . SER A 1 282 ? 18.022 -11.788 -12.656 1.00 72.94 282 SER A C 1
ATOM 2098 O O . SER A 1 282 ? 18.389 -12.556 -13.543 1.00 72.94 282 SER A O 1
ATOM 2100 N N . ASN A 1 283 ? 16.737 -11.695 -12.303 1.00 73.75 283 ASN A N 1
ATOM 2101 C CA . ASN A 1 283 ? 15.653 -12.517 -12.859 1.00 73.75 283 ASN A CA 1
ATOM 2102 C C . ASN A 1 283 ? 14.838 -11.820 -13.975 1.00 73.75 283 ASN A C 1
ATOM 2104 O O . ASN A 1 283 ? 13.837 -12.350 -14.469 1.00 73.75 283 ASN A O 1
ATOM 2108 N N . GLY A 1 284 ? 15.220 -10.597 -14.338 1.00 78.25 284 GLY A N 1
ATOM 2109 C CA . GLY A 1 284 ? 14.542 -9.773 -15.330 1.00 78.25 284 GLY A CA 1
ATOM 2110 C C . GLY A 1 284 ? 15.027 -10.008 -16.757 1.00 78.25 284 GLY A C 1
ATOM 2111 O O . GLY A 1 284 ? 15.912 -10.814 -17.032 1.00 78.25 284 GLY A O 1
ATOM 2112 N N . ARG A 1 285 ? 14.410 -9.284 -17.695 1.00 85.81 285 ARG A N 1
ATOM 2113 C CA . ARG A 1 285 ? 14.801 -9.297 -19.112 1.00 85.81 285 ARG A CA 1
ATOM 2114 C C . ARG A 1 285 ? 16.037 -8.431 -19.338 1.00 85.81 285 ARG A C 1
ATOM 2116 O O . ARG A 1 285 ? 16.307 -7.507 -18.563 1.00 85.81 285 ARG A O 1
ATOM 2123 N N . ILE A 1 286 ? 16.745 -8.723 -20.419 1.00 90.00 286 ILE A N 1
ATOM 2124 C CA . ILE A 1 286 ? 17.802 -7.888 -20.975 1.00 90.00 286 ILE A CA 1
ATOM 2125 C C . ILE A 1 286 ? 17.204 -7.183 -22.184 1.00 90.00 286 ILE A C 1
ATOM 2127 O O . ILE A 1 286 ? 16.777 -7.835 -23.136 1.00 90.00 286 ILE A O 1
ATOM 2131 N N . SER A 1 287 ? 17.160 -5.854 -22.123 1.00 90.38 287 SER A N 1
ATOM 2132 C CA . SER A 1 287 ? 16.678 -5.016 -23.217 1.00 90.38 287 SER A CA 1
ATOM 2133 C C . SER A 1 287 ? 17.718 -3.943 -23.511 1.00 90.38 287 SER A C 1
ATOM 2135 O O . SER A 1 287 ? 17.988 -3.103 -22.653 1.00 90.38 287 SER A O 1
ATOM 2137 N N . THR A 1 288 ? 18.311 -3.983 -24.702 1.00 91.00 288 THR A N 1
ATOM 2138 C CA . THR A 1 288 ? 19.318 -3.007 -25.138 1.00 91.00 288 THR A CA 1
ATOM 2139 C C . THR A 1 288 ? 19.125 -2.627 -26.604 1.00 91.00 288 THR A C 1
ATOM 2141 O O . THR A 1 288 ? 18.528 -3.375 -27.386 1.0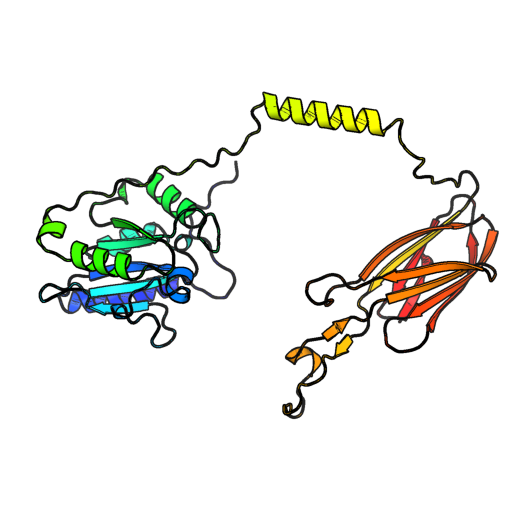0 91.00 288 THR A O 1
ATOM 2144 N N . LEU A 1 289 ? 19.611 -1.438 -26.952 1.00 92.81 289 LEU A N 1
ATOM 2145 C CA . LEU A 1 289 ? 19.601 -0.894 -28.298 1.00 92.81 289 LEU A CA 1
ATOM 2146 C C . LEU A 1 289 ? 20.938 -0.200 -28.565 1.00 92.81 289 LEU A C 1
ATOM 2148 O O . LEU A 1 289 ? 21.173 0.889 -28.045 1.00 92.81 289 LEU A O 1
ATOM 2152 N N . GLU A 1 290 ? 21.764 -0.800 -29.415 1.00 92.44 290 GLU A N 1
ATOM 2153 C CA . GLU A 1 290 ? 23.032 -0.213 -29.852 1.00 92.44 290 GLU A CA 1
ATOM 2154 C C . GLU A 1 290 ? 22.900 0.442 -31.221 1.00 92.44 290 GLU A C 1
ATOM 2156 O O . GLU A 1 290 ? 22.132 -0.016 -32.072 1.00 92.44 290 GLU A O 1
ATOM 2161 N N . PHE A 1 291 ? 23.671 1.506 -31.448 1.00 91.19 291 PHE A N 1
ATOM 2162 C CA . PHE A 1 291 ? 23.733 2.213 -32.723 1.00 91.19 291 PHE A CA 1
ATOM 2163 C C . PHE A 1 291 ? 25.169 2.250 -33.240 1.00 91.19 291 PHE A C 1
ATOM 2165 O O . PHE A 1 291 ? 26.028 2.907 -32.657 1.00 91.19 291 PHE A O 1
ATOM 2172 N N . LEU A 1 292 ? 25.408 1.574 -34.360 1.00 92.31 292 LEU A N 1
ATOM 2173 C CA . LEU A 1 292 ? 26.737 1.378 -34.925 1.00 92.31 292 LEU A CA 1
ATOM 2174 C C . LEU A 1 292 ? 26.802 2.030 -36.313 1.00 92.31 292 LEU A C 1
ATOM 2176 O O . LEU A 1 292 ? 26.184 1.517 -37.252 1.00 92.31 292 LEU A O 1
ATOM 2180 N N . PRO A 1 293 ? 27.491 3.174 -36.468 1.00 90.56 293 PRO A N 1
ATOM 2181 C CA . PRO A 1 293 ? 27.664 3.806 -37.770 1.00 90.56 293 PRO A CA 1
ATOM 2182 C C . PRO A 1 293 ? 28.621 2.981 -38.638 1.00 90.56 293 PRO A C 1
ATOM 2184 O O . PRO A 1 293 ? 29.708 2.617 -38.199 1.00 90.56 293 PRO A O 1
ATOM 2187 N N . ILE A 1 294 ? 28.227 2.710 -39.883 1.00 90.81 294 ILE A N 1
ATOM 2188 C CA . ILE A 1 294 ? 29.002 1.913 -40.845 1.00 90.81 294 ILE A CA 1
ATOM 2189 C C . ILE A 1 294 ? 28.949 2.616 -42.207 1.00 90.81 294 ILE A C 1
ATOM 2191 O O . ILE A 1 294 ? 27.896 3.143 -42.573 1.00 90.81 294 ILE A O 1
ATOM 2195 N N . PRO A 1 295 ? 30.044 2.670 -42.985 1.00 90.88 295 PRO A N 1
ATOM 2196 C CA . PRO A 1 295 ? 30.000 3.197 -44.348 1.00 90.88 295 PRO A CA 1
ATOM 2197 C C . PRO A 1 295 ? 28.899 2.541 -45.196 1.00 90.88 295 PRO A C 1
ATOM 2199 O O . PRO A 1 295 ? 28.528 1.404 -44.954 1.00 90.88 295 PRO A O 1
ATOM 2202 N N . SER A 1 296 ? 28.364 3.250 -46.193 1.00 92.50 296 SER A N 1
ATOM 2203 C CA . SER A 1 296 ? 27.464 2.623 -47.171 1.00 92.50 296 SER A CA 1
ATOM 2204 C C . SER A 1 296 ? 28.254 1.688 -48.088 1.00 92.50 296 SER A C 1
ATOM 2206 O O . SER A 1 296 ? 29.326 2.083 -48.560 1.00 92.50 296 SER A O 1
ATOM 2208 N N . GLY A 1 297 ? 27.710 0.524 -48.430 1.00 93.69 297 GLY A N 1
ATOM 2209 C CA . GLY A 1 297 ? 28.399 -0.463 -49.256 1.00 93.69 297 GLY A CA 1
ATOM 2210 C C . GLY A 1 297 ? 27.923 -1.890 -49.011 1.00 93.69 297 GLY A C 1
ATOM 2211 O O . GLY A 1 297 ? 26.934 -2.122 -48.321 1.00 93.69 297 GLY A O 1
ATOM 2212 N N . SER A 1 298 ? 28.622 -2.848 -49.616 1.00 96.38 298 SER A N 1
ATOM 2213 C CA . SER A 1 298 ? 28.434 -4.273 -49.344 1.00 96.38 298 SER A CA 1
ATOM 2214 C C . SER A 1 298 ? 29.350 -4.672 -48.195 1.00 96.38 298 SER A C 1
ATOM 2216 O O . SER A 1 298 ? 30.561 -4.508 -48.324 1.00 96.38 298 SER A O 1
ATOM 2218 N N . HIS A 1 299 ? 28.779 -5.209 -47.122 1.00 96.56 299 HIS A N 1
ATOM 2219 C CA . HIS A 1 299 ? 29.498 -5.569 -45.904 1.00 96.56 299 HIS A CA 1
ATOM 2220 C C . HIS A 1 299 ? 29.230 -7.021 -45.531 1.00 96.56 299 HIS A C 1
ATOM 2222 O O . HIS A 1 2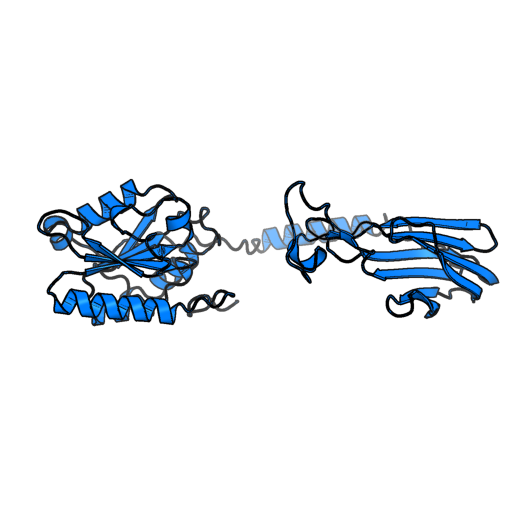99 ? 28.074 -7.448 -45.512 1.00 96.56 299 HIS A O 1
ATOM 2228 N N . GLN A 1 300 ? 30.282 -7.772 -45.208 1.00 97.69 300 GLN A N 1
ATOM 2229 C CA . GLN A 1 300 ? 30.136 -9.093 -44.605 1.00 97.69 300 GLN A CA 1
ATOM 2230 C C . GLN A 1 300 ? 29.922 -8.919 -43.108 1.00 97.69 300 GLN A C 1
ATOM 2232 O O . GLN A 1 300 ? 30.777 -8.359 -42.424 1.00 97.69 300 GLN A O 1
ATOM 2237 N N . ILE A 1 301 ? 28.802 -9.417 -42.594 1.00 97.25 301 ILE A N 1
ATOM 2238 C CA . ILE A 1 301 ? 28.425 -9.227 -41.197 1.00 97.25 301 ILE A CA 1
ATOM 2239 C C . ILE A 1 301 ? 28.283 -10.566 -40.517 1.00 97.25 301 ILE A C 1
ATOM 2241 O O . ILE A 1 301 ? 27.617 -11.462 -41.026 1.00 97.25 301 ILE A O 1
ATOM 2245 N N . GLU A 1 302 ? 28.865 -10.669 -39.331 1.00 98.06 302 GLU A N 1
ATOM 2246 C CA . GLU A 1 302 ? 28.684 -11.804 -38.447 1.00 98.06 302 GLU A CA 1
ATOM 2247 C C . GLU A 1 302 ? 28.355 -11.320 -37.038 1.00 98.06 302 GLU A C 1
ATOM 2249 O O . GLU A 1 302 ? 29.112 -10.559 -36.436 1.00 98.06 302 GLU A O 1
ATOM 2254 N N . MET A 1 303 ? 27.225 -11.775 -36.502 1.00 97.31 303 MET A N 1
ATOM 2255 C CA . MET A 1 303 ? 26.840 -11.528 -35.118 1.00 97.31 303 MET A CA 1
ATOM 2256 C C . MET A 1 303 ? 26.953 -12.821 -34.325 1.00 97.31 303 MET A C 1
ATOM 2258 O O . MET A 1 303 ? 26.407 -13.859 -34.714 1.00 97.31 303 MET A O 1
ATOM 2262 N N . ARG A 1 304 ? 27.628 -12.740 -33.182 1.00 97.62 304 ARG A N 1
ATOM 2263 C CA . ARG A 1 304 ? 27.750 -13.828 -32.220 1.00 97.62 304 ARG A CA 1
ATOM 2264 C C . ARG A 1 304 ? 27.117 -13.438 -30.897 1.00 97.62 304 ARG A C 1
ATOM 2266 O O . ARG A 1 304 ? 27.198 -12.282 -30.493 1.00 97.62 304 ARG A O 1
ATOM 2273 N N . LEU A 1 305 ? 26.525 -14.411 -30.219 1.00 96.00 305 LEU A N 1
ATOM 2274 C CA . LEU A 1 305 ? 25.842 -14.228 -28.946 1.00 96.00 305 LEU A CA 1
ATOM 2275 C C . LEU A 1 305 ? 26.268 -15.317 -27.958 1.00 96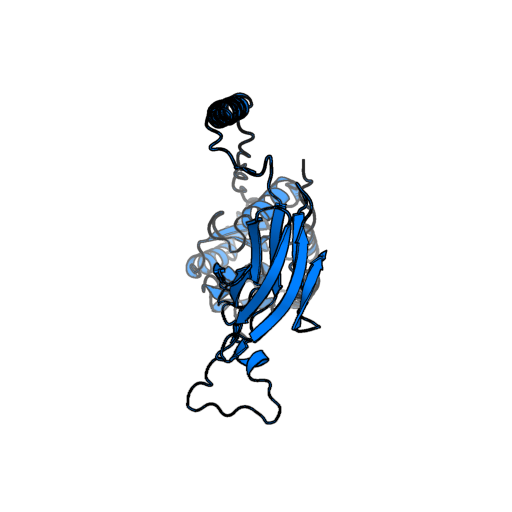.00 305 LEU A C 1
ATOM 2277 O O . LEU A 1 305 ? 26.486 -16.468 -28.337 1.00 96.00 305 LEU A O 1
ATOM 2281 N N . LYS A 1 306 ? 26.391 -14.943 -26.689 1.00 94.88 306 LYS A N 1
ATOM 2282 C CA . LYS A 1 306 ? 26.618 -15.840 -25.557 1.00 94.88 306 LYS A CA 1
ATOM 2283 C C . LYS A 1 306 ? 25.646 -15.462 -24.447 1.00 94.88 306 LYS A C 1
ATOM 2285 O O . LYS A 1 306 ? 25.609 -14.311 -24.038 1.00 94.88 306 LYS A O 1
ATOM 2290 N N . ASP A 1 307 ? 24.858 -16.416 -23.976 1.00 91.69 307 ASP A N 1
ATOM 2291 C CA . ASP A 1 307 ? 23.803 -16.222 -22.970 1.00 91.69 307 ASP A CA 1
ATOM 2292 C C . ASP A 1 307 ? 23.741 -17.375 -21.957 1.00 91.69 307 ASP A C 1
ATOM 2294 O O . ASP A 1 307 ? 22.725 -17.577 -21.287 1.00 91.69 307 ASP A O 1
ATOM 2298 N N . ASP A 1 308 ? 24.819 -18.153 -21.884 1.00 88.69 308 ASP A N 1
ATOM 2299 C CA . ASP A 1 308 ? 25.010 -19.287 -20.994 1.00 88.69 308 ASP A CA 1
ATOM 2300 C C . ASP A 1 308 ? 26.507 -19.487 -20.686 1.00 88.69 308 ASP A C 1
ATOM 2302 O O . ASP A 1 308 ? 27.347 -18.619 -20.948 1.00 88.69 308 ASP A O 1
ATOM 2306 N N . GLU A 1 309 ? 26.850 -20.620 -20.077 1.00 84.88 309 GLU A N 1
ATOM 2307 C CA . GLU A 1 309 ? 28.232 -20.973 -19.744 1.00 84.88 309 GLU A CA 1
ATOM 2308 C C . GLU A 1 309 ? 29.102 -21.343 -20.960 1.00 84.88 309 GLU A C 1
ATOM 2310 O O . GLU A 1 309 ? 30.331 -21.338 -20.846 1.00 84.88 309 GLU A O 1
ATOM 2315 N N . ASN A 1 310 ? 28.497 -21.610 -22.122 1.00 87.25 310 ASN A N 1
ATOM 2316 C CA . ASN A 1 310 ? 29.187 -22.084 -23.320 1.00 87.25 310 ASN A CA 1
ATOM 2317 C C . ASN A 1 310 ? 29.878 -20.943 -24.086 1.00 87.25 310 ASN A C 1
ATOM 2319 O O . ASN A 1 310 ? 29.823 -19.768 -23.716 1.00 87.25 310 ASN A O 1
ATOM 2323 N N . ASP A 1 311 ? 30.588 -21.290 -25.159 1.00 91.94 311 ASP A N 1
ATOM 2324 C CA . ASP A 1 311 ? 31.224 -20.318 -26.049 1.00 91.94 311 ASP A CA 1
ATOM 2325 C C . ASP A 1 311 ? 30.208 -19.565 -26.925 1.00 91.94 311 ASP A C 1
ATOM 2327 O O . ASP A 1 311 ? 29.048 -19.952 -27.068 1.00 91.94 311 ASP A O 1
ATOM 2331 N N . TYR A 1 312 ? 30.664 -18.467 -27.530 1.00 94.69 312 TYR A N 1
ATOM 2332 C CA . TYR A 1 312 ? 29.876 -17.667 -28.465 1.00 94.69 312 TYR A CA 1
ATOM 2333 C C . TYR A 1 312 ? 29.334 -18.506 -29.629 1.00 94.69 312 TYR A C 1
ATOM 2335 O O . TYR A 1 312 ? 30.099 -19.162 -30.339 1.00 94.69 312 TYR A O 1
ATOM 2343 N N . ARG A 1 313 ? 28.025 -18.405 -29.887 1.00 94.94 313 ARG A N 1
ATOM 2344 C CA . ARG A 1 313 ? 27.373 -18.988 -31.069 1.00 94.94 313 ARG A CA 1
ATOM 2345 C C . ARG A 1 313 ? 27.079 -17.921 -32.116 1.00 94.94 313 ARG A C 1
ATOM 2347 O O . ARG A 1 313 ? 26.775 -16.784 -31.769 1.00 94.94 313 ARG A O 1
ATOM 2354 N N . VAL A 1 314 ? 27.156 -18.284 -33.393 1.00 96.12 314 VAL A N 1
ATOM 2355 C CA . VAL A 1 314 ? 26.798 -17.393 -34.507 1.00 96.12 314 VAL A CA 1
ATOM 2356 C C . VAL A 1 314 ? 25.276 -17.347 -34.631 1.00 96.12 314 VAL A C 1
ATOM 2358 O O . VAL A 1 314 ? 24.652 -18.377 -34.861 1.00 96.12 314 VAL A O 1
ATOM 2361 N N . VAL A 1 315 ? 24.697 -16.154 -34.490 1.00 96.19 315 VAL A N 1
ATOM 2362 C CA . VAL A 1 315 ? 23.244 -15.901 -34.594 1.00 96.19 315 VAL A CA 1
ATOM 2363 C C . VAL A 1 315 ? 22.870 -15.139 -35.871 1.00 96.19 315 VAL A C 1
ATOM 2365 O O . VAL A 1 315 ? 21.691 -14.990 -36.191 1.00 96.19 315 VAL A O 1
ATOM 2368 N N . PHE A 1 316 ? 23.875 -14.652 -36.605 1.00 97.06 316 PHE A N 1
ATOM 2369 C CA . PHE A 1 316 ? 23.751 -14.071 -37.939 1.00 97.06 316 PHE A CA 1
ATOM 2370 C C . PHE A 1 316 ? 25.080 -14.183 -38.684 1.00 97.06 316 PHE A C 1
ATOM 2372 O O . PHE A 1 316 ? 26.119 -13.883 -38.100 1.00 97.06 316 PHE A O 1
ATOM 2379 N N . SER A 1 317 ? 25.058 -14.551 -39.963 1.00 97.25 317 SER A N 1
ATOM 2380 C CA . SER A 1 317 ? 26.224 -14.437 -40.844 1.00 97.25 317 SER A CA 1
ATOM 2381 C C . SER A 1 317 ? 25.755 -14.292 -42.288 1.00 97.25 317 SER A C 1
ATOM 2383 O O . SER A 1 317 ? 25.242 -15.251 -42.861 1.00 97.25 317 SER A O 1
ATOM 2385 N N . ASP A 1 318 ? 25.868 -13.089 -42.850 1.00 97.25 318 ASP A N 1
ATOM 2386 C CA . ASP A 1 318 ? 25.482 -12.812 -44.238 1.00 97.25 318 ASP A CA 1
ATOM 2387 C C . ASP A 1 318 ? 26.142 -11.527 -44.762 1.00 97.25 318 ASP A C 1
ATOM 2389 O O . ASP A 1 318 ? 26.633 -10.695 -43.993 1.00 97.25 318 ASP A O 1
ATOM 2393 N N . THR A 1 319 ? 26.134 -11.350 -46.081 1.00 96.88 319 THR A N 1
ATOM 2394 C CA . THR A 1 319 ? 26.479 -10.084 -46.724 1.00 96.88 319 THR A CA 1
ATOM 2395 C C . THR A 1 319 ? 25.242 -9.193 -46.809 1.00 96.88 319 THR A C 1
ATOM 2397 O O . THR A 1 319 ? 24.227 -9.584 -47.385 1.00 96.88 319 THR A O 1
ATOM 2400 N N . ILE A 1 320 ? 25.337 -7.958 -46.315 1.00 95.38 320 ILE A N 1
ATOM 2401 C CA . ILE A 1 320 ? 24.280 -6.955 -46.482 1.00 95.38 320 ILE A CA 1
ATOM 2402 C C . ILE A 1 320 ? 24.763 -5.792 -47.343 1.00 95.38 320 ILE A C 1
ATOM 2404 O O . ILE A 1 320 ? 25.924 -5.390 -47.277 1.00 95.38 320 ILE A O 1
ATOM 2408 N N . VAL A 1 321 ? 23.860 -5.231 -48.144 1.00 95.62 321 VAL A N 1
ATOM 2409 C CA . VAL A 1 321 ? 24.120 -4.017 -48.923 1.00 95.62 321 VAL A CA 1
ATOM 2410 C C . VAL A 1 321 ? 23.411 -2.855 -48.242 1.00 95.62 321 VAL A C 1
ATOM 2412 O O . VAL A 1 321 ? 22.186 -2.844 -48.160 1.00 95.62 321 VAL A O 1
ATOM 2415 N N . LEU A 1 322 ? 24.191 -1.898 -47.746 1.00 93.94 322 LEU A N 1
ATOM 2416 C CA . LEU A 1 322 ? 23.709 -0.701 -47.070 1.00 93.94 322 LEU A CA 1
ATOM 2417 C C . LEU A 1 322 ? 23.734 0.504 -48.012 1.00 93.94 322 LEU A C 1
ATOM 2419 O O . LEU A 1 322 ? 24.793 0.939 -48.473 1.00 93.94 322 LEU A O 1
ATOM 2423 N N . GLU A 1 323 ? 22.563 1.076 -48.277 1.00 92.31 323 GLU A N 1
ATOM 2424 C CA . GLU A 1 323 ? 22.430 2.336 -49.003 1.00 92.31 323 GLU A CA 1
ATOM 2425 C C . GLU A 1 323 ? 22.822 3.536 -48.127 1.00 92.31 323 GLU A C 1
ATOM 2427 O O . GLU A 1 323 ? 22.843 3.480 -46.895 1.00 92.31 323 GLU A O 1
ATOM 2432 N N . LYS A 1 324 ? 23.125 4.675 -48.760 1.00 89.62 324 LYS A N 1
ATOM 2433 C CA . LYS A 1 324 ? 23.445 5.908 -48.028 1.00 89.62 324 LYS A CA 1
ATOM 2434 C C . LYS A 1 324 ? 22.286 6.309 -47.122 1.00 89.62 324 LYS A C 1
ATOM 2436 O O . LYS A 1 324 ? 21.144 6.372 -47.568 1.00 89.62 324 LYS A O 1
ATOM 2441 N N . SER A 1 325 ? 22.603 6.615 -45.866 1.00 86.25 325 SER A N 1
ATOM 2442 C CA . SER A 1 325 ? 21.625 6.970 -44.833 1.00 86.25 325 SER A CA 1
ATOM 2443 C C . SER A 1 325 ? 20.613 5.862 -44.505 1.00 86.25 325 SER A C 1
ATOM 2445 O O . SER A 1 325 ? 19.636 6.130 -43.806 1.00 86.25 325 SER A O 1
ATOM 2447 N N . GLN A 1 326 ? 20.843 4.622 -44.953 1.00 89.19 326 GLN A N 1
ATOM 2448 C CA . GLN A 1 326 ? 20.039 3.479 -44.539 1.00 89.19 326 GLN A CA 1
ATOM 2449 C C . GLN A 1 326 ? 20.404 3.072 -43.112 1.00 89.19 326 GLN A C 1
ATOM 2451 O O . GLN A 1 326 ? 21.578 2.997 -42.744 1.00 89.19 326 GLN A O 1
ATOM 2456 N N . VAL A 1 327 ? 19.377 2.778 -42.319 1.00 90.62 327 VAL A N 1
ATOM 2457 C CA . VAL A 1 327 ? 19.523 2.153 -41.007 1.00 90.62 327 VAL A CA 1
ATOM 2458 C C . VAL A 1 327 ? 18.825 0.810 -41.062 1.00 90.62 327 VAL A C 1
ATOM 2460 O O . VAL A 1 327 ? 17.624 0.767 -41.316 1.00 90.62 327 VAL A O 1
ATOM 2463 N N . VAL A 1 328 ? 19.568 -0.264 -40.822 1.00 93.56 328 VAL A N 1
ATOM 2464 C CA . VAL A 1 328 ? 19.008 -1.616 -40.715 1.00 93.56 328 VAL A CA 1
ATOM 2465 C C . VAL A 1 328 ? 18.945 -2.028 -39.253 1.00 93.56 328 VAL A C 1
ATOM 2467 O O . VAL A 1 328 ? 19.846 -1.708 -38.470 1.00 93.56 328 VAL A O 1
ATOM 2470 N N . VAL A 1 329 ? 17.877 -2.719 -38.864 1.00 95.00 329 VAL A N 1
ATOM 2471 C CA . VAL A 1 329 ? 17.687 -3.163 -37.482 1.00 95.00 329 VAL A CA 1
ATOM 2472 C C . VAL A 1 329 ? 17.894 -4.666 -37.395 1.00 95.00 329 VAL A C 1
ATOM 2474 O O . VAL A 1 329 ? 17.133 -5.446 -37.956 1.00 95.00 329 VAL A O 1
ATOM 2477 N N . PHE A 1 330 ? 18.911 -5.064 -36.645 1.00 96.00 330 PHE A N 1
ATOM 2478 C CA . PHE A 1 330 ? 19.183 -6.438 -36.263 1.00 96.00 330 PHE A CA 1
ATOM 2479 C C . PHE A 1 330 ? 18.370 -6.734 -35.006 1.00 96.00 330 PHE A C 1
ATOM 2481 O O . PHE A 1 330 ? 18.664 -6.213 -33.932 1.00 96.00 330 PHE A O 1
ATOM 2488 N N . HIS A 1 331 ? 17.319 -7.534 -35.155 1.00 94.38 331 HIS A N 1
ATOM 2489 C CA . HIS A 1 331 ? 16.428 -7.936 -34.075 1.00 94.38 331 HIS A CA 1
ATOM 2490 C C . HIS A 1 331 ? 16.598 -9.426 -33.787 1.00 94.38 331 HIS A C 1
ATOM 2492 O O . HIS A 1 331 ? 16.277 -10.266 -34.635 1.00 94.38 331 HIS A O 1
ATOM 2498 N N . TYR A 1 332 ? 17.068 -9.752 -32.586 1.00 93.00 332 TYR A N 1
ATOM 2499 C CA . TYR A 1 332 ? 17.180 -11.135 -32.129 1.00 93.00 332 TYR A CA 1
ATOM 2500 C C . TYR A 1 332 ? 15.794 -11.726 -31.825 1.00 93.00 332 TYR A C 1
ATOM 2502 O O . TYR A 1 332 ? 15.037 -11.165 -31.033 1.00 93.00 332 TYR A O 1
ATOM 2510 N N . ASP A 1 333 ? 15.452 -12.850 -32.460 1.00 89.75 333 ASP A N 1
ATOM 2511 C CA . ASP A 1 333 ? 14.234 -13.611 -32.169 1.00 89.75 333 ASP A CA 1
ATOM 2512 C C . ASP A 1 333 ? 14.566 -14.840 -31.316 1.00 89.75 333 ASP A C 1
ATOM 2514 O O . ASP A 1 333 ? 15.095 -15.843 -31.801 1.00 89.75 333 ASP A O 1
ATOM 2518 N N . ASP A 1 334 ? 14.187 -14.752 -30.042 1.00 84.56 334 ASP A N 1
ATOM 2519 C CA . ASP A 1 334 ? 14.367 -15.777 -29.010 1.00 84.56 334 ASP A CA 1
ATOM 2520 C C . ASP A 1 334 ? 13.730 -17.128 -29.382 1.00 84.56 334 ASP A C 1
ATOM 2522 O O . ASP A 1 334 ? 14.191 -18.183 -28.960 1.00 84.56 334 ASP A O 1
ATOM 2526 N N . LYS A 1 335 ? 12.679 -17.134 -30.216 1.00 85.38 335 LYS A N 1
ATOM 2527 C CA . LYS A 1 335 ? 12.021 -18.386 -30.624 1.00 85.38 335 LYS A CA 1
ATOM 2528 C C . LYS A 1 335 ? 12.808 -19.150 -31.675 1.00 85.38 335 LYS A C 1
ATOM 2530 O O . LYS A 1 335 ? 12.754 -20.378 -31.693 1.00 85.38 335 LYS A O 1
ATOM 2535 N N . SER A 1 336 ? 13.457 -18.430 -32.584 1.00 87.06 336 SER A N 1
ATOM 2536 C CA . SER A 1 336 ? 14.255 -19.030 -33.652 1.00 87.06 336 SER A CA 1
ATOM 2537 C C . SER A 1 336 ? 15.739 -19.123 -33.316 1.00 87.06 336 SER A C 1
ATOM 2539 O O . SER A 1 336 ? 16.458 -19.738 -34.094 1.00 87.06 336 SER A O 1
ATOM 2541 N N . ASP A 1 337 ? 16.186 -18.524 -32.204 1.00 87.69 337 ASP A N 1
ATOM 2542 C CA . ASP A 1 337 ? 17.602 -18.395 -31.812 1.00 87.69 337 ASP A CA 1
ATOM 2543 C C . ASP A 1 337 ? 18.461 -17.769 -32.928 1.00 87.69 337 ASP A C 1
ATOM 2545 O O . ASP A 1 337 ? 19.598 -18.156 -33.181 1.00 87.69 337 ASP A O 1
ATOM 2549 N N . MET A 1 338 ? 17.873 -16.816 -33.659 1.00 92.25 338 MET A N 1
ATOM 2550 C CA . MET A 1 338 ? 18.457 -16.209 -34.857 1.00 92.25 338 MET A CA 1
ATOM 2551 C C . MET A 1 338 ? 18.116 -14.725 -34.913 1.00 92.25 338 MET A C 1
ATOM 2553 O O . MET A 1 338 ? 17.070 -14.283 -34.429 1.00 92.25 338 MET A O 1
ATOM 2557 N N . VAL A 1 339 ? 18.987 -13.944 -35.542 1.00 93.25 339 VAL A N 1
ATOM 2558 C CA . VAL A 1 339 ? 18.733 -12.525 -35.791 1.00 93.25 339 VAL A CA 1
ATOM 2559 C C . VAL A 1 339 ? 18.014 -12.346 -37.119 1.00 93.25 339 VAL A C 1
ATOM 2561 O O . VAL A 1 339 ? 18.374 -12.926 -38.140 1.00 93.25 339 VAL A O 1
ATOM 2564 N N . THR A 1 340 ? 17.007 -11.481 -37.102 1.00 92.94 340 THR A N 1
ATOM 2565 C CA . THR A 1 340 ? 16.270 -11.041 -38.286 1.00 92.94 340 THR A CA 1
ATOM 2566 C C . THR A 1 340 ? 16.597 -9.584 -38.584 1.00 92.94 340 THR A C 1
ATOM 2568 O O . THR A 1 340 ? 16.729 -8.776 -37.663 1.00 92.94 340 THR A O 1
ATOM 2571 N N . ILE A 1 341 ? 16.724 -9.246 -39.866 1.00 92.06 341 ILE A N 1
ATOM 2572 C CA . ILE A 1 341 ? 16.939 -7.867 -40.315 1.00 92.06 341 ILE A CA 1
ATOM 2573 C C . ILE A 1 341 ? 15.583 -7.236 -40.638 1.00 92.06 341 ILE A C 1
ATOM 2575 O O . ILE A 1 341 ? 14.748 -7.861 -41.297 1.00 92.06 341 ILE A O 1
ATOM 2579 N N . ARG A 1 342 ? 15.366 -6.006 -40.169 1.00 84.44 342 ARG A N 1
ATOM 2580 C CA . ARG A 1 342 ? 14.188 -5.183 -40.468 1.00 84.44 342 ARG A CA 1
ATOM 2581 C C . ARG A 1 342 ? 14.557 -3.810 -40.997 1.00 84.44 342 ARG A C 1
ATOM 2583 O O . ARG A 1 342 ? 15.618 -3.281 -40.583 1.00 84.44 342 ARG A O 1
#

Foldseek 3Di:
DPPQPLAFDDDPDPDDLVVLLVVVLVVLLVCVVVVAAEEEEEEEVLLVVLQVADCQQVCPPDPRQWGWGWAADPLTGIYIYGYDNALSRDNLVSLVVCVVSPHQAYEREEEPQCQDPPNCRLLNVLVSCVVCVVSQFLRYYYHYDHRNNNVSVSVVSHQCSDPVVSVVGGRDDRDPNPPPPPPPVPVVNVVVVVCVVVVVVVVVVVVCPPPDPPQPQWEKEKEWDKFFFDWDQDPDPPPDDDPPPDDSCVPRNTAWAWKWKWKAKQNRTQDTDTFFADDDRNRHITTDIDMGIGGAAWIWMWMWMDGDPDDTDTQDTDIDGGDRHHYWYFYQDPVVSHTDID

Secondary structure (DSSP, 8-state):
-PPPPSS--PPTTT--HHHHHHHHHHHHHHHHHTT--EEEEEEEHHHHHTT-S-GGG-TTSSS-SEEEEEESSTTPEEEEEEEES-GGG--HHHHHHHHHHT-SEEEEEE--TTTSSSTTHHHHHHHHHHH-GGG--TTEEEEE--TT-HHHHHHHHHHHTSHHHHHT-----PPP----------HHHHHHHHHHHHHHHHHHTTT--------SSEEEEEEEEEE-PPEEEPPPPTT--PPTT--HHHHH-EEEPPEEEEEEETTEEEEEEEEPP-STTS-S-EEEEEEEEEESEEEEEEEEEE-SSSPPEEEEEEEEEEPTT-EEEEEEETTTTEEEE-

Radius of gyration: 32.21 Å; chains: 1; bounding box: 64×68×87 Å

pLDDT: mean 85.33, std 14.49, range [33.25, 98.38]